Protein AF-A0A3B1DPZ6-F1 (afdb_monomer_lite)

Structure (mmCIF, N/CA/C/O backbone):
data_AF-A0A3B1DPZ6-F1
#
_entry.id   AF-A0A3B1DPZ6-F1
#
loop_
_atom_site.group_PDB
_atom_site.id
_atom_site.type_symbol
_atom_site.label_atom_id
_atom_site.label_alt_id
_atom_site.label_comp_id
_atom_site.label_asym_id
_atom_site.label_entity_id
_atom_site.label_seq_id
_atom_site.pdbx_PDB_ins_code
_atom_site.Cartn_x
_atom_site.Cartn_y
_atom_site.Cartn_z
_atom_site.occupancy
_atom_site.B_iso_or_equiv
_atom_site.auth_seq_id
_atom_site.auth_comp_id
_atom_site.auth_asym_id
_atom_site.auth_atom_id
_atom_site.pdbx_PDB_model_num
ATOM 1 N N . MET A 1 1 ? 23.181 15.556 -5.774 1.00 51.84 1 MET A N 1
ATOM 2 C CA . MET A 1 1 ? 23.515 14.392 -6.613 1.00 51.84 1 MET A CA 1
ATOM 3 C C . MET A 1 1 ? 23.144 14.793 -8.018 1.00 51.84 1 MET A C 1
ATOM 5 O O . MET A 1 1 ? 22.062 15.348 -8.175 1.00 51.84 1 MET A O 1
ATOM 9 N N . ASP A 1 2 ? 24.081 14.682 -8.954 1.00 63.97 2 ASP A N 1
ATOM 10 C CA . ASP A 1 2 ? 23.888 15.162 -10.323 1.00 63.97 2 ASP A CA 1
ATOM 11 C C . ASP A 1 2 ? 22.778 14.352 -11.017 1.00 63.97 2 ASP A C 1
ATOM 13 O O . ASP A 1 2 ? 22.626 13.159 -10.758 1.00 63.97 2 ASP A O 1
ATOM 17 N N . GLU A 1 3 ? 21.997 14.974 -11.903 1.00 63.56 3 GLU A N 1
ATOM 18 C CA . GLU A 1 3 ? 20.894 14.325 -12.647 1.00 63.56 3 GLU A CA 1
ATOM 19 C C . GLU A 1 3 ? 21.373 13.062 -13.389 1.00 63.56 3 GLU A C 1
ATOM 21 O O . GLU A 1 3 ? 20.697 12.029 -13.441 1.00 63.56 3 GLU A O 1
ATOM 26 N N . GLN A 1 4 ? 22.607 13.127 -13.889 1.00 68.31 4 GLN A N 1
ATOM 27 C CA . GLN A 1 4 ? 23.278 12.030 -14.571 1.00 68.31 4 GLN A CA 1
ATOM 28 C C . GLN A 1 4 ? 23.625 10.870 -13.623 1.00 68.31 4 GLN A C 1
ATOM 30 O O . GLN A 1 4 ? 23.587 9.708 -14.039 1.00 68.31 4 GLN A O 1
ATOM 35 N N . ASP A 1 5 ? 23.921 11.161 -12.355 1.00 82.19 5 ASP A N 1
ATOM 36 C CA . ASP A 1 5 ? 24.230 10.153 -11.338 1.00 82.19 5 ASP A CA 1
ATOM 37 C C . ASP A 1 5 ? 22.972 9.381 -10.934 1.00 82.19 5 ASP A C 1
ATOM 39 O O . ASP A 1 5 ? 23.012 8.152 -10.861 1.00 82.19 5 ASP A O 1
ATOM 43 N N . ASP A 1 6 ? 21.840 10.070 -10.762 1.00 83.62 6 ASP A N 1
ATOM 44 C CA . ASP A 1 6 ? 20.543 9.455 -10.445 1.00 83.62 6 ASP A CA 1
ATOM 45 C C . ASP A 1 6 ? 20.054 8.549 -11.581 1.00 83.62 6 ASP A C 1
ATOM 47 O O . ASP A 1 6 ? 19.584 7.429 -11.348 1.00 83.62 6 ASP A O 1
ATOM 51 N N . LEU A 1 7 ? 20.207 8.997 -12.831 1.00 84.25 7 LEU A N 1
ATOM 52 C CA . LEU A 1 7 ? 19.835 8.212 -14.005 1.00 84.25 7 LEU A CA 1
ATOM 53 C C . LEU A 1 7 ? 20.719 6.966 -14.156 1.00 84.25 7 LEU A C 1
ATOM 55 O O . LEU A 1 7 ? 20.223 5.868 -14.432 1.00 84.25 7 LEU A O 1
ATOM 59 N N . ASN A 1 8 ? 22.030 7.117 -13.960 1.00 85.94 8 ASN A N 1
ATOM 60 C CA . ASN A 1 8 ? 22.970 5.999 -13.991 1.00 85.94 8 ASN A CA 1
ATOM 61 C C . ASN A 1 8 ? 22.704 5.011 -12.850 1.00 85.94 8 ASN A C 1
ATOM 63 O O . ASN A 1 8 ? 22.762 3.795 -13.062 1.00 85.94 8 ASN A O 1
ATOM 67 N N . LEU A 1 9 ? 22.357 5.512 -11.664 1.00 87.44 9 LEU A N 1
ATOM 68 C CA . LEU A 1 9 ? 21.992 4.700 -10.511 1.00 87.44 9 LEU A CA 1
ATOM 69 C C . LEU A 1 9 ? 20.719 3.884 -10.781 1.00 87.44 9 LEU A C 1
ATOM 71 O O . LEU A 1 9 ? 20.720 2.669 -10.568 1.00 87.44 9 LEU A O 1
ATOM 75 N N . ALA A 1 10 ? 19.673 4.510 -11.328 1.00 86.56 10 ALA A N 1
ATOM 76 C CA . ALA A 1 10 ? 18.425 3.837 -11.689 1.00 86.56 10 ALA A CA 1
ATOM 77 C C . ALA A 1 10 ? 18.640 2.748 -12.755 1.00 86.56 10 ALA A C 1
ATOM 79 O O . ALA A 1 10 ? 18.151 1.625 -12.602 1.00 86.56 10 ALA A O 1
ATOM 80 N N . LYS A 1 11 ? 19.436 3.029 -13.798 1.00 87.38 11 LYS A N 1
ATOM 81 C CA . LYS A 1 11 ? 19.775 2.050 -14.848 1.00 87.38 11 LYS A CA 1
ATOM 82 C C . LYS A 1 11 ? 20.549 0.854 -14.296 1.00 87.38 11 LYS A C 1
ATOM 84 O O . LYS A 1 11 ? 20.202 -0.288 -14.602 1.00 87.38 11 LYS A O 1
ATOM 89 N N . ARG A 1 12 ? 21.563 1.092 -13.458 1.00 88.88 12 ARG A N 1
ATOM 90 C CA . ARG A 1 12 ? 22.348 0.024 -12.812 1.00 88.88 12 ARG A CA 1
ATOM 91 C C . ARG A 1 12 ? 21.486 -0.827 -11.883 1.00 88.88 12 ARG A C 1
ATOM 93 O O . ARG A 1 12 ? 21.555 -2.055 -11.939 1.00 88.88 12 ARG A O 1
ATOM 100 N N . ALA A 1 13 ? 20.628 -0.194 -11.087 1.00 88.31 13 ALA A N 1
ATOM 101 C CA . ALA A 1 13 ? 19.697 -0.895 -10.210 1.00 88.31 13 ALA A CA 1
ATOM 102 C C . ALA A 1 13 ? 18.696 -1.753 -11.010 1.00 88.31 13 ALA A C 1
ATOM 104 O O . ALA A 1 13 ? 18.485 -2.920 -10.676 1.00 88.31 13 ALA A O 1
ATOM 105 N N . ALA A 1 14 ? 18.162 -1.233 -12.122 1.00 86.94 14 ALA A N 1
ATOM 106 C CA . ALA A 1 14 ? 17.267 -1.969 -13.019 1.00 86.94 14 ALA A CA 1
ATOM 107 C C . ALA A 1 14 ? 17.946 -3.133 -13.764 1.00 86.94 14 ALA A C 1
ATOM 109 O O . ALA A 1 14 ? 17.278 -4.112 -14.111 1.00 86.94 14 ALA A O 1
ATOM 110 N N . ALA A 1 15 ? 19.255 -3.031 -14.018 1.00 86.88 15 ALA A N 1
ATOM 111 C CA . ALA A 1 15 ? 20.080 -4.093 -14.596 1.00 86.88 15 ALA A CA 1
ATOM 112 C C . ALA A 1 15 ? 20.459 -5.183 -13.576 1.00 86.88 15 ALA A C 1
ATOM 114 O O . ALA A 1 15 ? 20.991 -6.225 -13.951 1.00 86.88 15 ALA A O 1
ATOM 115 N N . GLY A 1 16 ? 20.160 -4.970 -12.293 1.00 84.31 16 GLY A N 1
ATOM 116 C CA . GLY A 1 16 ? 20.386 -5.951 -11.242 1.00 84.31 16 GLY A CA 1
ATOM 117 C C . GLY A 1 16 ? 21.689 -5.770 -10.461 1.00 84.31 16 GLY A C 1
ATOM 118 O O . GLY A 1 16 ? 22.045 -6.670 -9.699 1.00 84.31 16 GLY A O 1
ATOM 119 N N . ASP A 1 17 ? 22.370 -4.630 -10.562 1.00 90.31 17 ASP A N 1
ATOM 120 C CA . ASP A 1 17 ? 23.508 -4.317 -9.691 1.00 90.31 17 ASP A CA 1
ATOM 121 C C . ASP A 1 17 ? 23.045 -4.243 -8.222 1.00 90.31 17 ASP A C 1
ATOM 123 O O . ASP A 1 17 ? 22.092 -3.531 -7.893 1.00 90.31 17 ASP A O 1
ATOM 127 N N . LYS A 1 18 ? 23.681 -5.023 -7.337 1.00 88.44 18 LYS A N 1
ATOM 128 C CA . LYS A 1 18 ? 23.303 -5.116 -5.917 1.00 88.44 18 LYS A CA 1
ATOM 129 C C . LYS A 1 18 ? 23.552 -3.802 -5.180 1.00 88.44 18 LYS A C 1
ATOM 131 O O . LYS A 1 18 ? 22.668 -3.348 -4.463 1.00 88.44 18 LYS A O 1
ATOM 136 N N . VAL A 1 19 ? 24.697 -3.164 -5.423 1.00 90.19 19 VAL A N 1
ATOM 137 C CA . VAL A 1 19 ? 25.085 -1.921 -4.736 1.00 90.19 19 VAL A CA 1
ATOM 138 C C . VAL A 1 19 ? 24.151 -0.784 -5.144 1.00 90.19 19 VAL A C 1
ATOM 140 O O . VAL A 1 19 ? 23.678 -0.020 -4.305 1.00 90.19 19 VAL A O 1
ATOM 143 N N . ALA A 1 20 ? 23.816 -0.710 -6.435 1.00 87.75 20 ALA A N 1
ATOM 144 C CA . ALA A 1 20 ? 22.861 0.273 -6.931 1.00 87.75 20 ALA A CA 1
ATOM 145 C C . ALA A 1 20 ? 21.448 0.030 -6.375 1.00 87.75 20 ALA A C 1
ATOM 147 O O . ALA A 1 20 ? 20.775 0.979 -5.985 1.00 87.75 20 ALA A O 1
ATOM 148 N N . ARG A 1 21 ? 20.999 -1.231 -6.283 1.00 88.31 21 ARG A N 1
ATOM 149 C CA . ARG A 1 21 ? 19.695 -1.567 -5.687 1.00 88.31 21 ARG A CA 1
ATOM 150 C C . ARG A 1 21 ? 19.610 -1.192 -4.212 1.00 88.31 21 ARG A C 1
ATOM 152 O O . ARG A 1 21 ? 18.588 -0.656 -3.798 1.00 88.31 21 ARG A O 1
ATOM 159 N N . GLU A 1 22 ? 20.665 -1.434 -3.444 1.00 89.88 22 GLU A N 1
ATOM 160 C CA . GLU A 1 22 ? 20.739 -1.027 -2.037 1.00 89.88 22 GLU A CA 1
ATOM 161 C C . GLU A 1 22 ? 20.682 0.496 -1.893 1.00 89.88 22 GLU A C 1
ATOM 163 O O . GLU A 1 22 ? 19.880 1.005 -1.114 1.00 89.88 22 GLU A O 1
ATOM 168 N N . ALA A 1 23 ? 21.446 1.236 -2.700 1.00 88.94 23 ALA A N 1
ATOM 169 C CA . ALA A 1 23 ? 21.424 2.697 -2.684 1.00 88.94 23 ALA A CA 1
ATOM 170 C C . ALA A 1 23 ? 20.036 3.267 -3.031 1.00 88.94 23 ALA A C 1
ATOM 172 O O . ALA A 1 23 ? 19.533 4.147 -2.332 1.00 88.94 23 ALA A O 1
ATOM 173 N N . VAL A 1 24 ? 19.371 2.727 -4.057 1.00 90.56 24 VAL A N 1
ATOM 174 C CA . VAL A 1 24 ? 18.008 3.139 -4.429 1.00 90.56 24 VAL A CA 1
ATOM 175 C C . VAL A 1 24 ? 16.987 2.758 -3.352 1.00 90.56 24 VAL A C 1
ATOM 177 O O . VAL A 1 24 ? 16.103 3.554 -3.034 1.00 90.56 24 VAL A O 1
ATOM 180 N N . ALA A 1 25 ? 17.113 1.574 -2.748 1.00 89.31 25 ALA A N 1
ATOM 181 C CA . ALA A 1 25 ? 16.253 1.155 -1.645 1.00 89.31 25 ALA A CA 1
ATOM 182 C C . ALA A 1 25 ? 16.408 2.070 -0.422 1.00 89.31 25 ALA A C 1
ATOM 184 O O . ALA A 1 25 ? 15.404 2.430 0.189 1.00 89.31 25 ALA A O 1
ATOM 185 N N . CYS A 1 26 ? 17.630 2.506 -0.105 1.00 90.94 26 CYS A N 1
ATOM 186 C CA . CYS A 1 26 ? 17.890 3.486 0.951 1.00 90.94 26 CYS A CA 1
ATOM 187 C C . CYS A 1 26 ? 17.213 4.835 0.671 1.00 90.94 26 CYS A C 1
ATOM 189 O O . CYS A 1 26 ? 16.661 5.434 1.593 1.00 90.94 26 CYS A O 1
ATOM 191 N N . LEU A 1 27 ? 17.195 5.288 -0.588 1.00 89.12 27 LEU A N 1
ATOM 192 C CA . LEU A 1 27 ? 16.486 6.510 -0.986 1.00 89.12 27 LEU A CA 1
ATOM 193 C C . LEU A 1 27 ? 14.962 6.365 -0.846 1.00 89.12 27 LEU A C 1
ATOM 195 O O . LEU A 1 27 ? 14.297 7.275 -0.357 1.00 89.12 27 LEU A O 1
ATOM 199 N N . ALA A 1 28 ? 14.401 5.218 -1.235 1.00 88.88 28 ALA A N 1
ATOM 200 C CA . ALA A 1 28 ? 12.961 4.966 -1.163 1.00 88.88 28 ALA A CA 1
ATOM 201 C C . ALA A 1 28 ? 12.461 4.643 0.261 1.00 88.88 28 ALA A C 1
ATOM 203 O O . ALA A 1 28 ? 11.291 4.880 0.573 1.00 88.88 28 ALA A O 1
ATOM 204 N N . HIS A 1 29 ? 13.326 4.113 1.132 1.00 90.25 29 HIS A N 1
ATOM 205 C CA . HIS A 1 29 ? 12.989 3.651 2.482 1.00 90.25 29 HIS A CA 1
ATOM 206 C C . HIS A 1 29 ? 12.164 4.646 3.319 1.00 90.25 29 HIS A C 1
ATOM 208 O O . HIS A 1 29 ? 11.097 4.246 3.793 1.00 90.25 29 HIS A O 1
ATOM 214 N N . PRO A 1 30 ? 12.568 5.922 3.499 1.00 90.69 30 PRO A N 1
ATOM 215 C CA . PRO A 1 30 ? 11.806 6.861 4.324 1.00 90.69 30 PRO A CA 1
ATOM 216 C C . PRO A 1 30 ? 10.398 7.129 3.772 1.00 90.69 30 PRO A C 1
ATOM 218 O O . PRO A 1 30 ? 9.438 7.206 4.543 1.00 90.69 30 PRO A O 1
ATOM 221 N N . LEU A 1 31 ? 10.246 7.196 2.443 1.00 89.19 31 LEU A N 1
ATOM 222 C CA . LEU A 1 31 ? 8.946 7.378 1.788 1.00 89.19 31 LEU A CA 1
ATOM 223 C C . LEU A 1 31 ? 8.043 6.161 2.002 1.00 89.19 31 LEU A C 1
ATOM 225 O O . LEU A 1 31 ? 6.878 6.303 2.386 1.00 89.19 31 LEU A O 1
ATOM 229 N N . ILE A 1 32 ? 8.593 4.959 1.809 1.00 90.25 32 ILE A N 1
ATOM 230 C CA . ILE A 1 32 ? 7.882 3.699 2.042 1.00 90.25 32 ILE A CA 1
ATOM 231 C C . ILE A 1 32 ? 7.467 3.607 3.507 1.00 90.25 32 ILE A C 1
ATOM 233 O O . ILE A 1 32 ? 6.309 3.313 3.795 1.00 90.25 32 ILE A O 1
ATOM 237 N N . GLN A 1 33 ? 8.368 3.878 4.450 1.00 88.69 33 GLN A N 1
ATOM 238 C CA . GLN A 1 33 ? 8.073 3.784 5.877 1.00 88.69 33 GLN A CA 1
ATOM 239 C C . GLN A 1 33 ? 6.946 4.742 6.280 1.00 88.69 33 GLN A C 1
ATOM 241 O O . GLN A 1 33 ? 6.005 4.334 6.963 1.00 88.69 33 GLN A O 1
ATOM 246 N N . GLN A 1 34 ? 6.985 5.991 5.813 1.00 89.31 34 GLN A N 1
ATOM 247 C CA . GLN A 1 34 ? 5.931 6.968 6.080 1.00 89.31 34 GLN A CA 1
ATOM 248 C C . GLN A 1 34 ? 4.569 6.492 5.547 1.00 89.31 34 GLN A C 1
ATOM 250 O O . GLN A 1 34 ? 3.553 6.556 6.250 1.00 89.31 34 GLN A O 1
ATOM 255 N N . GLN A 1 35 ? 4.541 5.988 4.316 1.00 87.88 35 GLN A N 1
ATOM 256 C CA . GLN A 1 35 ? 3.299 5.698 3.599 1.00 87.88 35 GLN A CA 1
ATOM 257 C C . GLN A 1 35 ? 2.704 4.346 3.971 1.00 87.88 35 GLN A C 1
ATOM 259 O O . GLN A 1 35 ? 1.502 4.253 4.222 1.00 87.88 35 GLN A O 1
ATOM 264 N N . THR A 1 36 ? 3.533 3.319 4.150 1.00 88.19 36 THR A N 1
ATOM 265 C CA . THR A 1 36 ? 3.104 2.043 4.740 1.00 88.19 36 THR A CA 1
ATOM 266 C C . THR A 1 36 ? 2.518 2.247 6.129 1.00 88.19 36 THR A C 1
ATOM 268 O O . THR A 1 36 ? 1.467 1.683 6.423 1.00 88.19 36 THR A O 1
ATOM 271 N N . ASN A 1 37 ? 3.127 3.091 6.970 1.00 87.06 37 ASN A N 1
ATOM 272 C CA . ASN A 1 37 ? 2.606 3.387 8.301 1.00 87.06 37 ASN A CA 1
ATOM 273 C C . ASN A 1 37 ? 1.222 4.059 8.208 1.00 87.06 37 ASN A C 1
ATOM 275 O O . ASN A 1 37 ? 0.258 3.597 8.826 1.00 87.06 37 ASN A O 1
ATOM 279 N N . ARG A 1 38 ? 1.080 5.078 7.350 1.00 87.44 38 ARG A N 1
ATOM 280 C CA . ARG A 1 38 ? -0.200 5.760 7.093 1.00 87.44 38 ARG A CA 1
ATOM 281 C C . ARG A 1 38 ? -1.278 4.803 6.570 1.00 87.44 38 ARG A C 1
ATOM 283 O O . ARG A 1 38 ? -2.400 4.797 7.084 1.00 87.44 38 ARG A O 1
ATOM 290 N N . PHE A 1 39 ? -0.963 4.005 5.553 1.00 88.38 39 PHE A N 1
ATOM 291 C CA . PHE A 1 39 ? -1.921 3.114 4.901 1.00 88.38 39 PHE A CA 1
ATOM 292 C C . PHE A 1 39 ? -2.321 1.963 5.825 1.00 88.38 39 PHE A C 1
ATOM 294 O O . PHE A 1 39 ? -3.514 1.728 6.024 1.00 88.38 39 PHE A O 1
ATOM 301 N N . CYS A 1 40 ? -1.355 1.289 6.455 1.00 85.56 40 CYS A N 1
ATOM 302 C CA . CYS A 1 40 ? -1.619 0.172 7.359 1.00 85.56 40 CYS A CA 1
ATOM 303 C C . CYS A 1 40 ? -2.448 0.598 8.570 1.00 85.56 40 CYS A C 1
ATOM 305 O O . CYS A 1 40 ? -3.425 -0.082 8.888 1.00 85.56 40 CYS A O 1
ATOM 307 N N . LYS A 1 41 ? -2.120 1.724 9.224 1.00 84.69 41 LYS A N 1
ATOM 308 C CA . LYS A 1 41 ? -2.850 2.199 10.415 1.00 84.69 41 LYS A CA 1
ATOM 309 C C . LYS A 1 41 ? -4.336 2.408 10.145 1.00 84.69 41 LYS A C 1
ATOM 311 O O . LYS A 1 41 ? -5.158 1.993 10.961 1.00 84.69 41 LYS A O 1
ATOM 316 N N . ARG A 1 42 ? -4.697 2.932 8.967 1.00 82.25 42 ARG A N 1
ATOM 317 C CA . ARG A 1 42 ? -6.100 3.139 8.560 1.00 82.25 42 ARG A CA 1
ATOM 318 C C . ARG A 1 42 ? -6.933 1.850 8.586 1.00 82.25 42 ARG A C 1
ATOM 320 O O . ARG A 1 42 ? -8.138 1.910 8.821 1.00 82.25 42 ARG A O 1
ATOM 327 N N . PHE A 1 43 ? -6.305 0.691 8.386 1.00 81.00 43 PHE A N 1
ATOM 328 C CA . PHE A 1 43 ? -6.982 -0.605 8.295 1.00 81.00 43 PHE A CA 1
ATOM 329 C C . PHE A 1 43 ? -6.498 -1.639 9.326 1.00 81.00 43 PHE A C 1
ATOM 331 O O . PHE A 1 43 ? -6.845 -2.816 9.231 1.00 81.00 43 PHE A O 1
ATOM 338 N N . CYS A 1 44 ? -5.750 -1.219 10.350 1.00 77.19 44 CYS A N 1
ATOM 339 C CA . CYS A 1 44 ? -5.150 -2.092 11.370 1.00 77.19 44 CYS A CA 1
ATOM 340 C C . CYS A 1 44 ? -6.158 -2.605 12.428 1.00 77.19 44 CYS A C 1
ATOM 342 O O . CYS A 1 44 ? -5.778 -2.931 13.546 1.00 77.19 44 CYS A O 1
ATOM 344 N N . LEU A 1 45 ? -7.452 -2.680 12.087 1.00 69.12 45 LEU A N 1
ATOM 345 C CA . LEU A 1 45 ? -8.586 -2.875 13.006 1.00 69.12 45 LEU A CA 1
ATOM 346 C C . LEU A 1 45 ? -8.365 -3.962 14.063 1.00 69.12 45 LEU A C 1
ATOM 348 O O . LEU A 1 45 ? -8.380 -3.686 15.256 1.00 69.12 45 LEU A O 1
ATOM 352 N N . LYS A 1 46 ? -8.208 -5.210 13.613 1.00 68.38 46 LYS A N 1
ATOM 353 C CA . LYS A 1 46 ? -8.063 -6.371 14.498 1.00 68.38 46 LYS A CA 1
ATOM 354 C C . LYS A 1 46 ? -6.611 -6.538 14.942 1.00 68.38 46 LYS A C 1
ATOM 356 O O . LYS A 1 46 ? -6.355 -6.787 16.111 1.00 68.38 46 LYS A O 1
ATOM 361 N N . ASN A 1 47 ? -5.665 -6.342 14.027 1.00 74.25 47 ASN A N 1
ATOM 362 C CA . ASN A 1 47 ? -4.249 -6.617 14.280 1.00 74.25 47 ASN A CA 1
ATOM 363 C C . ASN A 1 47 ? -3.636 -5.687 15.326 1.00 74.25 47 ASN A C 1
ATOM 365 O O . ASN A 1 47 ? -2.720 -6.102 16.016 1.00 74.25 47 ASN A O 1
ATOM 369 N N . TYR A 1 48 ? -4.158 -4.469 15.494 1.00 78.38 48 TYR A N 1
ATOM 370 C CA . TYR A 1 48 ? -3.724 -3.578 16.569 1.00 78.38 48 TYR A CA 1
ATOM 371 C C . TYR A 1 48 ? -3.921 -4.196 17.965 1.00 78.38 48 TYR A C 1
ATOM 373 O O . TYR A 1 48 ? -3.144 -3.915 18.869 1.00 78.38 48 TYR A O 1
ATOM 381 N N . ILE A 1 49 ? -4.938 -5.046 18.140 1.00 76.56 49 ILE A N 1
ATOM 382 C CA . ILE A 1 49 ? -5.271 -5.661 19.433 1.00 76.56 49 ILE A CA 1
ATOM 383 C C . ILE A 1 49 ? -4.499 -6.969 19.644 1.00 76.56 49 ILE A C 1
ATOM 385 O O . ILE A 1 49 ? -4.158 -7.292 20.773 1.00 76.56 49 ILE A O 1
ATOM 389 N N . TYR A 1 50 ? -4.237 -7.724 18.574 1.00 76.12 50 TYR A N 1
ATOM 390 C CA . TYR A 1 50 ? -3.684 -9.083 18.663 1.00 76.12 50 TYR A CA 1
ATOM 391 C C . TYR A 1 50 ? -2.199 -9.189 18.318 1.00 76.12 50 TYR A C 1
ATOM 393 O O . TYR A 1 50 ? -1.603 -10.238 18.540 1.00 76.12 50 TYR A O 1
ATOM 401 N N . SER A 1 51 ? -1.609 -8.152 17.726 1.00 82.12 51 SER A N 1
ATOM 402 C CA . SER A 1 51 ? -0.271 -8.235 17.150 1.00 82.12 51 SER A CA 1
ATOM 403 C C . SER A 1 51 ? 0.553 -6.991 17.445 1.00 82.12 51 SER A C 1
ATOM 405 O O . SER A 1 51 ? 0.039 -5.869 17.520 1.00 82.12 51 SER A O 1
ATOM 407 N N . ARG A 1 52 ? 1.866 -7.193 17.531 1.00 86.50 52 ARG A N 1
ATOM 408 C CA . ARG A 1 52 ? 2.851 -6.120 17.597 1.00 86.50 52 ARG A CA 1
ATOM 409 C C . ARG A 1 52 ? 3.089 -5.564 16.200 1.00 86.50 52 ARG A C 1
ATOM 411 O O . ARG A 1 52 ? 3.362 -6.311 15.258 1.00 86.50 52 ARG A O 1
ATOM 418 N N . CYS A 1 53 ? 2.960 -4.253 16.024 1.00 86.00 53 CYS A N 1
ATOM 419 C CA . CYS A 1 53 ? 3.202 -3.646 14.720 1.00 86.00 53 CYS A CA 1
ATOM 420 C C . CYS A 1 53 ? 4.691 -3.735 14.359 1.00 86.00 53 CYS A C 1
ATOM 422 O O . CYS A 1 53 ? 5.554 -3.409 15.169 1.00 86.00 53 CYS A O 1
ATOM 424 N N . THR A 1 54 ? 4.989 -4.147 13.128 1.00 86.06 54 THR A N 1
ATOM 425 C CA . THR A 1 54 ? 6.365 -4.227 12.615 1.00 86.06 54 THR A CA 1
ATOM 426 C C . THR A 1 54 ? 6.861 -2.915 12.011 1.00 86.06 54 THR A C 1
ATOM 428 O O . THR A 1 54 ? 8.061 -2.717 11.879 1.00 86.06 54 THR A O 1
ATOM 431 N N . LEU A 1 55 ? 5.945 -2.006 11.657 1.00 85.06 55 LEU A N 1
ATOM 432 C CA . LEU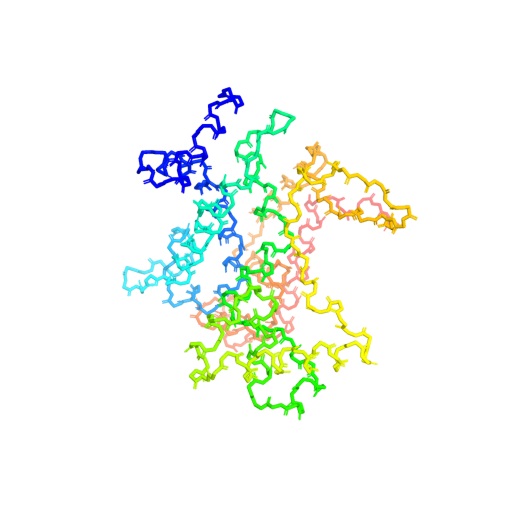 A 1 55 ? 6.264 -0.720 11.022 1.00 85.06 55 LEU A CA 1
ATOM 433 C C . LEU A 1 55 ? 6.475 0.412 12.031 1.00 85.06 55 LEU A C 1
ATOM 435 O O . LEU A 1 55 ? 7.177 1.380 11.750 1.00 85.06 55 LEU A O 1
ATOM 439 N N . ASP A 1 56 ? 5.822 0.314 13.186 1.00 85.25 56 ASP A N 1
ATOM 440 C CA . ASP A 1 56 ? 5.861 1.320 14.239 1.00 85.25 56 ASP A CA 1
ATOM 441 C C . ASP A 1 56 ? 5.819 0.612 15.586 1.00 85.25 56 ASP A C 1
ATOM 443 O O . ASP A 1 56 ? 4.778 0.091 15.988 1.00 85.25 56 ASP A O 1
ATOM 447 N N . SER A 1 57 ? 6.952 0.607 16.284 1.00 82.56 57 SER A N 1
ATOM 448 C CA . SER A 1 57 ? 7.091 -0.062 17.574 1.00 82.56 57 SER A CA 1
ATOM 449 C C . SER A 1 57 ? 6.171 0.509 18.647 1.00 82.56 57 SER A C 1
ATOM 451 O O . SER A 1 57 ? 5.912 -0.185 19.618 1.00 82.56 57 SER A O 1
ATOM 453 N N . LYS A 1 58 ? 5.637 1.726 18.484 1.00 84.00 58 LYS A N 1
ATOM 454 C CA . LYS A 1 58 ? 4.701 2.348 19.433 1.00 84.00 58 LYS A CA 1
ATOM 455 C C . LYS A 1 58 ? 3.237 2.014 19.133 1.00 84.00 58 LYS A C 1
ATOM 457 O O . LYS A 1 58 ? 2.352 2.434 19.874 1.00 84.00 58 LYS A O 1
ATOM 462 N N . TRP A 1 59 ? 2.963 1.296 18.043 1.00 80.94 59 TRP A N 1
ATOM 463 C CA . TRP A 1 59 ? 1.613 0.981 17.583 1.00 80.94 59 TRP A CA 1
ATOM 464 C C . TRP A 1 59 ? 1.295 -0.511 17.745 1.00 80.94 59 TRP A C 1
ATOM 466 O O . TRP A 1 59 ? 2.141 -1.370 17.516 1.00 80.94 59 TRP A O 1
ATOM 476 N N . GLY A 1 60 ? 0.050 -0.836 18.087 1.00 80.75 60 GLY A N 1
ATOM 477 C CA . GLY A 1 60 ? -0.382 -2.212 18.346 1.00 80.75 60 GLY A CA 1
ATOM 478 C C . GLY A 1 60 ? -0.084 -2.686 19.766 1.00 80.75 60 GLY A C 1
ATOM 479 O O . GLY A 1 60 ? 0.316 -1.900 20.630 1.00 80.75 60 GLY A O 1
ATOM 480 N N . LEU A 1 61 ? -0.287 -3.982 19.994 1.00 82.50 61 LEU A N 1
ATOM 481 C CA . LEU A 1 61 ? -0.071 -4.622 21.285 1.00 82.50 61 LEU A CA 1
ATOM 482 C C . LEU A 1 61 ? 1.432 -4.673 21.609 1.00 82.50 61 LEU A C 1
ATOM 484 O O . LEU A 1 61 ? 2.239 -5.077 20.774 1.00 82.50 61 LEU A O 1
ATOM 488 N N . GLN A 1 62 ? 1.801 -4.248 22.820 1.00 81.44 62 GLN A N 1
ATOM 489 C CA . GLN A 1 62 ? 3.200 -4.103 23.259 1.00 81.44 62 GLN A CA 1
ATOM 490 C C . GLN A 1 62 ? 3.681 -5.224 24.189 1.00 81.44 62 GLN A C 1
ATOM 492 O O . GLN A 1 62 ? 4.746 -5.110 24.788 1.00 81.44 62 GLN A O 1
ATOM 497 N N . THR A 1 63 ? 2.906 -6.294 24.346 1.00 81.44 63 THR A N 1
ATOM 498 C CA . THR A 1 63 ? 3.310 -7.447 25.158 1.00 81.44 63 THR A CA 1
ATOM 499 C C . THR A 1 63 ? 4.377 -8.259 24.429 1.00 81.44 63 THR A C 1
ATOM 501 O O . THR A 1 63 ? 4.267 -8.467 23.220 1.00 81.44 63 THR A O 1
ATOM 504 N N . GLU A 1 64 ? 5.387 -8.739 25.155 1.00 78.00 64 GLU A N 1
ATOM 505 C CA . GLU A 1 64 ? 6.508 -9.500 24.579 1.00 78.00 64 GLU A CA 1
ATOM 506 C C . GLU A 1 64 ? 6.058 -10.799 23.890 1.00 78.00 64 GLU A C 1
ATOM 508 O O . GLU A 1 64 ? 6.636 -11.175 22.875 1.00 78.00 64 GLU A O 1
ATOM 513 N N . ASP A 1 65 ? 4.959 -11.401 24.355 1.00 81.19 65 ASP A N 1
ATOM 514 C CA . ASP A 1 65 ? 4.391 -12.639 23.800 1.00 81.19 65 ASP A CA 1
ATOM 515 C C . ASP A 1 65 ? 3.500 -12.433 22.557 1.00 81.19 65 ASP A C 1
ATOM 517 O O . ASP A 1 65 ? 2.967 -13.394 21.999 1.00 81.19 65 ASP A O 1
ATOM 521 N N . ALA A 1 66 ? 3.275 -11.188 22.117 1.00 78.88 66 ALA A N 1
ATOM 522 C CA . ALA A 1 66 ? 2.400 -10.923 20.976 1.00 78.88 66 ALA A CA 1
ATOM 523 C C . ALA A 1 66 ? 3.102 -11.210 19.635 1.00 78.88 66 ALA A C 1
ATOM 525 O O . ALA A 1 66 ? 4.218 -10.733 19.413 1.00 78.88 66 ALA A O 1
ATOM 526 N N . PRO A 1 67 ? 2.437 -11.891 18.680 1.00 84.88 67 PRO A N 1
ATOM 527 C CA . PRO A 1 67 ? 3.004 -12.124 17.357 1.00 84.88 67 PRO A CA 1
ATOM 528 C C . PRO A 1 67 ? 3.181 -10.812 16.584 1.00 84.88 67 PRO A C 1
ATOM 530 O O . PRO A 1 67 ? 2.396 -9.868 16.723 1.00 84.88 67 PRO A O 1
ATOM 533 N N . PHE A 1 68 ? 4.192 -10.756 15.719 1.00 84.62 68 PHE A N 1
ATOM 534 C CA . PHE A 1 68 ? 4.407 -9.620 14.826 1.00 84.62 68 PHE A CA 1
ATOM 535 C C . PHE A 1 68 ? 3.331 -9.539 13.734 1.00 84.62 68 PHE A C 1
ATOM 537 O O . PHE A 1 68 ? 2.814 -10.540 13.248 1.00 84.62 68 PHE A O 1
ATOM 544 N N . C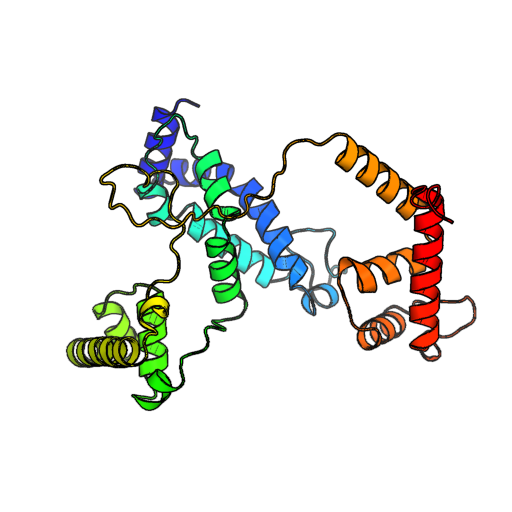YS A 1 69 ? 2.978 -8.319 13.333 1.00 84.75 69 CYS A N 1
ATOM 545 C CA . CYS A 1 69 ? 1.994 -8.079 12.286 1.00 84.75 69 CYS A CA 1
ATOM 546 C C . CYS A 1 69 ? 2.579 -8.366 10.894 1.00 84.75 69 CYS A C 1
ATOM 548 O O . CYS A 1 69 ? 3.229 -7.506 10.294 1.00 84.75 69 CYS A O 1
ATOM 550 N N . ASP A 1 70 ? 2.240 -9.524 10.329 1.00 82.69 70 ASP A N 1
ATOM 551 C CA . ASP A 1 70 ? 2.659 -9.923 8.976 1.00 82.69 70 ASP A CA 1
ATOM 552 C C . ASP A 1 70 ? 2.267 -8.903 7.908 1.00 82.69 70 ASP A C 1
ATOM 554 O O . ASP A 1 70 ? 2.977 -8.661 6.937 1.00 82.69 70 ASP A O 1
ATOM 558 N N . TRP A 1 71 ? 1.119 -8.257 8.081 1.00 84.88 71 TRP A N 1
ATOM 559 C CA . TRP A 1 71 ? 0.600 -7.309 7.104 1.00 84.88 71 TRP A CA 1
ATOM 560 C C . TRP A 1 71 ? 1.395 -6.013 7.003 1.00 84.88 71 TRP A C 1
ATOM 562 O O . TRP A 1 71 ? 1.372 -5.381 5.944 1.00 84.88 71 TRP A O 1
ATOM 572 N N . GLY A 1 72 ? 2.085 -5.622 8.077 1.00 86.06 72 GLY A N 1
ATOM 573 C CA . GLY A 1 72 ? 3.035 -4.516 8.026 1.00 86.06 72 GLY A CA 1
ATOM 574 C C . GLY A 1 72 ? 4.193 -4.862 7.095 1.00 86.06 72 GLY A C 1
ATOM 575 O O . GLY A 1 72 ? 4.459 -4.124 6.147 1.00 86.06 72 GLY A O 1
ATOM 576 N N . ASN A 1 73 ? 4.783 -6.044 7.293 1.00 86.69 73 ASN A N 1
ATOM 577 C CA . ASN A 1 73 ? 5.901 -6.544 6.490 1.00 86.69 73 ASN A CA 1
ATOM 578 C C . ASN A 1 73 ? 5.513 -6.734 5.022 1.00 86.69 73 ASN A C 1
ATOM 580 O O . ASN A 1 73 ? 6.209 -6.243 4.138 1.00 86.69 73 ASN A O 1
ATOM 584 N N . HIS A 1 74 ? 4.369 -7.367 4.757 1.00 85.56 74 HIS A N 1
ATOM 585 C CA . HIS A 1 74 ? 3.866 -7.552 3.396 1.00 85.56 74 HIS A CA 1
ATOM 586 C C . HIS A 1 74 ? 3.610 -6.220 2.683 1.00 85.56 74 HIS A C 1
ATOM 588 O O . HIS A 1 74 ? 3.948 -6.077 1.513 1.00 85.56 74 HIS A O 1
ATOM 594 N N . SER A 1 75 ? 3.044 -5.228 3.380 1.00 89.44 75 SER A N 1
ATOM 595 C CA . SER A 1 75 ? 2.798 -3.904 2.791 1.00 89.44 75 SER A CA 1
ATOM 596 C C . SER A 1 75 ? 4.097 -3.172 2.467 1.00 89.44 75 SER A C 1
ATOM 598 O O . SER A 1 75 ? 4.180 -2.511 1.437 1.00 89.44 75 SER A O 1
ATOM 600 N N . TYR A 1 76 ? 5.104 -3.301 3.332 1.00 91.56 76 TYR A N 1
ATOM 601 C CA . TYR A 1 76 ? 6.430 -2.743 3.099 1.00 91.56 76 TYR A CA 1
ATOM 602 C C . TYR A 1 76 ? 7.132 -3.403 1.915 1.00 91.56 76 TYR A C 1
ATOM 604 O O . TYR A 1 76 ? 7.589 -2.701 1.017 1.00 91.56 76 TYR A O 1
ATOM 612 N N . ALA A 1 77 ? 7.155 -4.736 1.875 1.00 88.31 77 ALA A N 1
ATOM 613 C CA . ALA A 1 77 ? 7.754 -5.488 0.778 1.00 88.31 77 ALA A CA 1
ATOM 614 C C . ALA A 1 77 ? 7.098 -5.145 -0.567 1.00 88.31 77 ALA A C 1
ATOM 616 O O . ALA A 1 77 ? 7.799 -4.875 -1.537 1.00 88.31 77 ALA A O 1
ATOM 617 N N . TRP A 1 78 ? 5.764 -5.062 -0.598 1.00 90.62 78 TRP A N 1
ATOM 618 C CA . TRP A 1 78 ? 5.021 -4.687 -1.800 1.00 90.62 78 TRP A CA 1
ATOM 619 C C . TRP A 1 78 ? 5.376 -3.278 -2.294 1.00 90.62 78 TRP A C 1
ATOM 621 O O . TRP A 1 78 ? 5.649 -3.092 -3.475 1.00 90.62 78 TRP A O 1
ATOM 631 N N . MET A 1 79 ? 5.426 -2.280 -1.403 1.00 91.25 79 MET A N 1
ATOM 632 C CA . MET A 1 79 ? 5.792 -0.914 -1.805 1.00 91.25 79 MET A CA 1
ATOM 633 C C . MET A 1 79 ? 7.249 -0.807 -2.257 1.00 91.25 79 MET A C 1
ATOM 635 O O . MET A 1 79 ? 7.549 -0.034 -3.165 1.00 91.25 79 MET A O 1
ATOM 639 N N . LEU A 1 80 ? 8.149 -1.575 -1.639 1.00 90.06 80 LEU A N 1
ATOM 640 C CA . LEU A 1 80 ? 9.546 -1.639 -2.051 1.00 90.06 80 LEU A CA 1
ATOM 641 C C . LEU A 1 80 ? 9.675 -2.194 -3.473 1.00 90.06 80 LEU A C 1
ATOM 643 O O . LEU A 1 80 ? 10.378 -1.606 -4.291 1.00 90.06 80 LEU A O 1
ATOM 647 N N . GLU A 1 81 ? 8.966 -3.278 -3.786 1.00 86.44 81 GLU A N 1
ATOM 648 C CA . GLU A 1 81 ? 8.948 -3.865 -5.128 1.00 86.44 81 GLU A CA 1
ATOM 649 C C . GLU A 1 81 ? 8.324 -2.918 -6.167 1.00 86.44 81 GLU A C 1
ATOM 651 O O . GLU A 1 81 ? 8.872 -2.745 -7.255 1.00 86.44 81 GLU A O 1
ATOM 656 N N . GLU A 1 82 ? 7.227 -2.241 -5.824 1.00 86.75 82 GLU A N 1
ATOM 657 C CA . GLU A 1 82 ? 6.535 -1.316 -6.731 1.00 86.75 82 GLU A CA 1
ATOM 658 C C . GLU A 1 82 ? 7.315 -0.029 -7.037 1.00 86.75 82 GLU A C 1
ATOM 660 O O . GLU A 1 82 ? 7.067 0.586 -8.073 1.00 86.75 82 GLU A O 1
ATOM 665 N N . LEU A 1 83 ? 8.236 0.397 -6.165 1.00 86.38 83 LEU A N 1
ATOM 666 C CA . LEU A 1 83 ? 9.043 1.611 -6.364 1.00 86.38 83 LEU A CA 1
ATOM 667 C C . LEU A 1 83 ? 10.443 1.318 -6.895 1.00 86.38 83 LEU A C 1
ATOM 669 O O . LEU A 1 83 ? 10.928 2.014 -7.784 1.00 86.38 83 LEU A O 1
ATOM 673 N N . VAL A 1 84 ? 11.091 0.291 -6.347 1.00 88.25 84 VAL A N 1
ATOM 674 C CA . VAL A 1 84 ? 12.497 -0.051 -6.624 1.00 88.25 84 VAL A CA 1
ATOM 675 C C . VAL A 1 84 ? 12.603 -1.220 -7.613 1.00 88.25 84 VAL A C 1
ATOM 677 O O . VAL A 1 84 ? 13.694 -1.655 -7.977 1.00 88.25 84 VAL A O 1
ATOM 680 N N . GLY A 1 85 ? 11.472 -1.741 -8.090 1.00 82.19 85 GLY A N 1
ATOM 681 C CA . GLY A 1 85 ? 11.437 -2.778 -9.109 1.00 82.19 85 GLY A CA 1
ATOM 682 C C . GLY A 1 85 ? 12.067 -2.339 -10.441 1.00 82.19 85 GLY A C 1
ATOM 683 O O . GLY A 1 85 ? 12.207 -1.153 -10.740 1.00 82.19 85 GLY A O 1
ATOM 684 N N . PRO A 1 86 ? 12.403 -3.290 -11.325 1.00 76.75 86 PRO A N 1
ATOM 685 C CA . PRO A 1 86 ? 13.043 -2.976 -12.601 1.00 76.75 86 PRO A CA 1
ATOM 686 C C . PRO A 1 86 ? 12.146 -2.145 -13.532 1.00 76.75 86 PRO A C 1
ATOM 688 O O . PRO A 1 86 ? 12.654 -1.361 -14.327 1.00 76.75 86 PRO A O 1
ATOM 691 N N . LYS A 1 87 ? 10.817 -2.295 -13.444 1.00 78.00 87 LYS A N 1
ATOM 692 C CA . LYS A 1 87 ? 9.849 -1.537 -14.255 1.00 78.00 87 LYS A CA 1
ATOM 693 C C . LYS A 1 87 ? 9.870 -0.025 -13.954 1.00 78.00 87 LYS A C 1
ATOM 695 O O . LYS A 1 87 ? 10.155 0.729 -14.882 1.00 78.00 87 LYS A O 1
ATOM 700 N N . PRO A 1 88 ? 9.618 0.441 -12.712 1.00 79.69 88 PRO A N 1
ATOM 701 C CA . PRO A 1 88 ? 9.624 1.872 -12.391 1.00 79.69 88 PRO A CA 1
ATOM 702 C C . PRO A 1 88 ? 10.996 2.522 -12.601 1.00 79.69 88 PRO A C 1
ATOM 704 O O . PRO A 1 88 ? 11.051 3.670 -13.036 1.00 79.69 88 PRO A O 1
ATOM 707 N N . LEU A 1 89 ? 12.092 1.793 -12.361 1.00 84.00 89 LEU A N 1
ATOM 708 C CA . LEU A 1 89 ? 13.450 2.306 -12.562 1.00 84.00 89 LEU A CA 1
ATOM 709 C C . LEU A 1 89 ? 13.820 2.485 -14.038 1.00 84.00 89 LEU A C 1
ATOM 711 O O . LEU A 1 89 ? 14.524 3.431 -14.371 1.00 84.00 89 LEU A O 1
ATOM 715 N N . ARG A 1 90 ? 13.331 1.619 -14.938 1.00 81.75 90 ARG A N 1
ATOM 716 C CA . ARG A 1 90 ? 13.504 1.810 -16.393 1.00 81.75 90 ARG A CA 1
ATOM 717 C C . ARG A 1 90 ? 12.698 2.987 -16.930 1.00 81.75 90 ARG A C 1
ATOM 719 O O . ARG A 1 90 ? 13.095 3.571 -17.930 1.00 81.75 90 ARG A O 1
ATOM 726 N N . ALA A 1 91 ? 11.577 3.304 -16.286 1.00 80.38 91 ALA A N 1
ATOM 727 C CA . ALA A 1 91 ? 10.735 4.437 -16.654 1.00 80.38 91 ALA A CA 1
ATOM 728 C C . ALA A 1 91 ? 11.305 5.788 -16.182 1.00 80.38 91 ALA A C 1
ATOM 730 O O . ALA A 1 91 ? 10.877 6.833 -16.666 1.00 80.38 91 ALA A O 1
ATOM 731 N N . PHE A 1 92 ? 12.279 5.790 -15.265 1.00 83.31 92 PHE A N 1
ATOM 732 C CA . PHE A 1 92 ? 12.926 7.015 -14.810 1.00 83.31 92 PHE A CA 1
ATOM 733 C C . PHE A 1 92 ? 13.895 7.557 -15.870 1.00 83.31 92 PHE A C 1
ATOM 735 O O . PHE A 1 92 ? 14.854 6.888 -16.256 1.00 83.31 92 PHE A O 1
ATOM 742 N N . LEU A 1 93 ? 13.647 8.790 -16.323 1.00 77.38 93 LEU A N 1
ATOM 743 C CA . LEU A 1 93 ? 14.438 9.462 -17.362 1.00 77.38 93 LEU A CA 1
ATOM 744 C C . LEU A 1 93 ? 15.207 10.697 -16.862 1.00 77.38 93 LEU A C 1
ATOM 746 O O . LEU A 1 93 ? 15.928 11.291 -17.654 1.00 77.38 93 LEU A O 1
ATOM 750 N N . GLY A 1 94 ? 15.048 11.105 -15.598 1.00 71.69 94 GLY A N 1
ATOM 751 C CA . GLY A 1 94 ? 15.740 12.267 -15.010 1.00 71.69 94 GLY A CA 1
ATOM 752 C C . GLY A 1 94 ? 15.313 13.651 -15.523 1.00 71.69 94 GLY A C 1
ATOM 753 O O . GLY A 1 94 ? 15.706 14.647 -14.934 1.00 71.69 94 GLY A O 1
ATOM 754 N N . ARG A 1 95 ? 14.464 13.724 -16.561 1.00 68.12 95 ARG A N 1
ATOM 755 C CA . ARG A 1 95 ? 14.099 14.963 -17.278 1.00 68.12 95 ARG A CA 1
ATOM 756 C C . ARG A 1 95 ? 13.672 16.113 -16.348 1.00 68.12 95 ARG A C 1
ATOM 758 O O . ARG A 1 95 ? 12.924 15.900 -15.394 1.00 68.12 95 ARG A O 1
ATOM 765 N N . ASN A 1 96 ? 14.072 17.338 -16.707 1.00 64.50 96 ASN A N 1
ATOM 766 C CA . ASN A 1 96 ? 13.813 18.597 -15.987 1.00 64.50 96 ASN A CA 1
ATOM 767 C C . ASN A 1 96 ? 14.484 18.696 -14.601 1.00 64.50 96 ASN A C 1
ATOM 769 O O . ASN A 1 96 ? 13.947 19.354 -13.709 1.00 64.50 96 ASN A O 1
ATOM 773 N N . GLY A 1 97 ? 15.632 18.041 -14.393 1.00 67.81 97 GLY A N 1
ATOM 774 C CA . GLY A 1 97 ? 16.324 18.059 -13.100 1.00 67.81 97 GLY A CA 1
ATOM 775 C C . GLY A 1 97 ? 15.574 17.307 -11.996 1.00 67.81 97 GLY A C 1
ATOM 776 O O . GLY A 1 97 ? 15.770 17.573 -10.807 1.00 67.81 97 GLY A O 1
ATOM 777 N N . ALA A 1 98 ? 14.674 16.390 -12.365 1.00 73.38 98 ALA A N 1
ATOM 778 C CA . ALA A 1 98 ? 13.892 15.624 -11.408 1.00 73.38 98 ALA A CA 1
ATOM 779 C C . ALA A 1 98 ? 14.761 14.538 -10.763 1.00 73.38 98 ALA A C 1
ATOM 781 O O . ALA A 1 98 ? 15.137 13.560 -11.407 1.00 73.38 98 ALA A O 1
ATOM 782 N N . SER A 1 99 ? 15.037 14.690 -9.466 1.00 84.06 99 SER A N 1
ATOM 783 C CA . SER A 1 99 ? 15.758 13.667 -8.704 1.00 84.06 99 SER A CA 1
ATOM 784 C C . SER A 1 99 ? 14.962 12.364 -8.605 1.00 84.06 99 SER A C 1
ATOM 786 O O . SER A 1 99 ? 13.722 12.359 -8.619 1.00 84.06 99 SER A O 1
ATOM 788 N N . LEU A 1 100 ? 15.669 11.254 -8.406 1.00 82.50 100 LEU A N 1
ATOM 789 C CA . LEU A 1 100 ? 15.049 9.944 -8.207 1.00 82.50 100 LEU A CA 1
ATOM 790 C C . LEU A 1 100 ? 14.105 9.937 -6.988 1.00 82.50 100 LEU A C 1
ATOM 792 O O . LEU A 1 100 ? 13.048 9.305 -7.004 1.00 82.50 100 LEU A O 1
ATOM 796 N N . ASN A 1 101 ? 14.442 10.704 -5.950 1.00 84.56 101 ASN A N 1
ATOM 797 C CA . ASN A 1 101 ? 13.605 10.865 -4.764 1.00 84.56 101 ASN A CA 1
ATOM 798 C C . ASN A 1 101 ? 12.288 11.599 -5.078 1.00 84.56 101 ASN A C 1
ATOM 800 O O . ASN A 1 101 ? 11.220 11.174 -4.642 1.00 84.56 101 ASN A O 1
ATOM 804 N N . THR A 1 102 ? 12.342 12.669 -5.879 1.00 82.69 102 THR A N 1
ATOM 805 C CA . THR A 1 102 ? 11.148 13.403 -6.336 1.00 82.69 102 THR A CA 1
ATOM 806 C C . THR A 1 102 ? 10.234 12.506 -7.172 1.00 82.69 102 THR A C 1
ATOM 808 O O . THR A 1 102 ? 9.010 12.549 -7.029 1.00 82.69 102 THR A O 1
ATOM 811 N N . TYR A 1 103 ? 10.824 11.647 -8.004 1.00 83.44 103 TYR A N 1
ATOM 812 C CA . TYR A 1 103 ? 10.089 10.656 -8.783 1.00 83.44 103 TYR A CA 1
ATOM 813 C C . TYR A 1 103 ? 9.380 9.621 -7.895 1.00 83.44 103 TYR A C 1
ATOM 815 O O . TYR A 1 103 ? 8.185 9.385 -8.058 1.00 83.44 103 TYR A O 1
ATOM 823 N N . PHE A 1 104 ? 10.056 9.053 -6.893 1.00 84.44 104 PHE A N 1
ATOM 824 C CA . PHE A 1 104 ? 9.391 8.151 -5.945 1.00 84.44 104 PHE A CA 1
ATOM 825 C C . PHE A 1 104 ? 8.303 8.857 -5.142 1.00 84.44 104 PHE A C 1
ATOM 827 O O . PHE A 1 104 ? 7.220 8.302 -4.952 1.00 84.44 104 PHE A O 1
ATOM 834 N N . TYR A 1 105 ? 8.559 10.088 -4.704 1.00 84.00 105 TYR A N 1
ATOM 835 C CA . TYR A 1 105 ? 7.592 10.874 -3.951 1.00 84.00 105 TYR A CA 1
ATOM 836 C C . TYR A 1 105 ? 6.277 11.038 -4.723 1.00 84.00 105 TYR A C 1
ATOM 838 O O . TYR A 1 105 ? 5.211 10.785 -4.153 1.00 84.00 105 TYR A O 1
ATOM 846 N N . SER A 1 106 ? 6.339 11.388 -6.013 1.00 81.06 106 SER A N 1
ATOM 847 C CA . SER A 1 106 ? 5.142 11.571 -6.843 1.00 81.06 106 SER A CA 1
ATOM 848 C C . SER A 1 106 ? 4.356 10.268 -7.027 1.00 81.06 106 SER A C 1
ATOM 850 O O . SER A 1 106 ? 3.128 10.276 -6.928 1.00 81.06 106 SER A O 1
ATOM 852 N N . ILE A 1 107 ? 5.043 9.132 -7.193 1.00 81.06 107 ILE A N 1
ATOM 853 C CA . ILE A 1 107 ? 4.397 7.820 -7.319 1.00 81.06 107 ILE A CA 1
ATOM 854 C C . ILE A 1 107 ? 3.647 7.465 -6.036 1.00 81.06 107 ILE A C 1
ATOM 856 O O . ILE A 1 107 ? 2.453 7.167 -6.093 1.00 81.06 107 ILE A O 1
ATOM 860 N N . VAL A 1 108 ? 4.311 7.502 -4.877 1.00 84.25 108 VAL A N 1
ATOM 861 C CA . VAL A 1 108 ? 3.717 7.001 -3.625 1.00 84.25 108 VAL A CA 1
ATOM 862 C C . VAL A 1 108 ? 2.536 7.855 -3.161 1.00 84.25 108 VAL A C 1
ATOM 864 O O . VAL A 1 108 ? 1.594 7.336 -2.560 1.00 84.25 108 VAL A O 1
ATOM 867 N N . HIS A 1 109 ? 2.557 9.156 -3.454 1.00 80.69 109 HIS A N 1
ATOM 868 C CA . HIS A 1 109 ? 1.473 10.075 -3.097 1.00 80.69 109 HIS A CA 1
ATOM 869 C C . HIS A 1 109 ? 0.326 10.093 -4.116 1.00 80.69 109 HIS A C 1
ATOM 871 O O . HIS A 1 109 ? -0.697 10.731 -3.869 1.00 80.69 109 HIS A O 1
ATOM 877 N N . SER A 1 110 ? 0.454 9.375 -5.232 1.00 76.38 110 SER A N 1
ATOM 878 C CA . SER A 1 110 ? -0.591 9.303 -6.247 1.00 76.38 110 SER A CA 1
ATOM 879 C C . SER A 1 110 ? -1.773 8.424 -5.807 1.00 76.38 110 SER A C 1
ATOM 881 O O . SER A 1 110 ? -1.617 7.374 -5.171 1.00 76.38 110 SER A O 1
ATOM 883 N N . LEU A 1 111 ? -2.989 8.822 -6.198 1.00 71.94 111 LEU A N 1
ATOM 884 C CA . LEU A 1 111 ? -4.200 8.031 -5.957 1.00 71.94 111 LEU A CA 1
ATOM 885 C C . LEU A 1 111 ? -4.127 6.610 -6.560 1.00 71.94 111 LEU A C 1
ATOM 887 O O . LEU A 1 111 ? -4.516 5.664 -5.867 1.00 71.94 111 LEU A O 1
ATOM 891 N N . PRO A 1 112 ? -3.605 6.398 -7.788 1.00 74.44 112 PRO A N 1
ATOM 892 C CA . PRO A 1 112 ? -3.515 5.055 -8.351 1.00 74.44 112 PRO A CA 1
ATOM 893 C C . PRO A 1 112 ? -2.615 4.123 -7.533 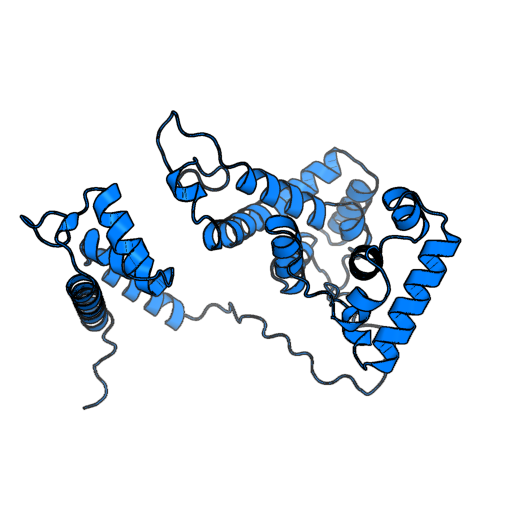1.00 74.44 112 PRO A C 1
ATOM 895 O O . PRO A 1 112 ? -2.955 2.954 -7.358 1.00 74.44 112 PRO A O 1
ATOM 898 N N . PHE A 1 113 ? -1.509 4.624 -6.972 1.00 82.00 113 PHE A N 1
ATOM 899 C CA . PHE A 1 113 ? -0.637 3.823 -6.109 1.00 82.00 113 PHE A CA 1
ATOM 900 C C . PHE A 1 113 ? -1.369 3.349 -4.846 1.00 82.00 113 PHE A C 1
ATOM 902 O O . PHE A 1 113 ? -1.290 2.176 -4.474 1.00 82.00 113 PHE A O 1
ATOM 909 N N . TYR A 1 114 ? -2.160 4.231 -4.229 1.00 81.31 114 TYR A N 1
ATOM 910 C CA . TYR A 1 114 ? -2.990 3.880 -3.076 1.00 81.31 114 TYR A CA 1
ATOM 911 C C . TYR A 1 114 ? -4.048 2.811 -3.403 1.00 81.31 114 TYR A C 1
ATOM 913 O O . TYR A 1 114 ? -4.250 1.878 -2.619 1.00 81.31 114 TYR A O 1
ATOM 921 N N . GLU A 1 115 ? -4.708 2.902 -4.560 1.00 75.38 115 GLU A N 1
ATOM 922 C CA . GLU A 1 115 ? -5.691 1.898 -4.986 1.00 75.38 115 GLU A CA 1
ATOM 923 C C . GLU A 1 115 ? -5.041 0.545 -5.315 1.00 75.38 115 GLU A C 1
ATOM 925 O O . GLU A 1 115 ? -5.569 -0.496 -4.910 1.00 75.38 115 GLU A O 1
ATOM 930 N N . ARG A 1 116 ? -3.857 0.528 -5.946 1.00 81.06 116 ARG A N 1
ATOM 931 C CA . ARG A 1 116 ? -3.087 -0.716 -6.143 1.00 81.06 116 ARG A CA 1
ATOM 932 C C . ARG A 1 116 ? -2.704 -1.356 -4.808 1.00 81.06 116 ARG A C 1
ATOM 934 O O . ARG A 1 116 ? -2.924 -2.556 -4.633 1.00 81.06 116 ARG A O 1
ATOM 941 N N . TRP A 1 117 ? -2.242 -0.564 -3.837 1.00 86.88 117 TRP A N 1
ATOM 942 C CA . TRP A 1 117 ? -1.936 -1.064 -2.493 1.00 86.88 117 TRP A CA 1
ATOM 943 C C . TRP A 1 117 ? -3.175 -1.664 -1.812 1.00 86.88 117 TRP A C 1
ATOM 945 O O . TRP A 1 117 ? -3.103 -2.747 -1.229 1.00 86.88 117 TRP A O 1
ATOM 955 N N . LYS A 1 118 ? -4.340 -1.008 -1.909 1.00 82.25 118 LYS A N 1
ATOM 956 C CA . LYS A 1 118 ? -5.605 -1.541 -1.370 1.00 82.25 118 LYS A CA 1
ATOM 957 C C . LYS A 1 118 ? -5.994 -2.863 -2.029 1.00 82.25 118 LYS A C 1
ATOM 959 O O . LYS A 1 118 ? -6.409 -3.782 -1.321 1.00 82.25 118 LYS A O 1
ATOM 964 N N . ASN A 1 119 ? -5.854 -2.958 -3.350 1.00 79.75 119 ASN A N 1
ATOM 965 C CA . ASN A 1 119 ? -6.145 -4.176 -4.106 1.00 79.75 119 ASN A CA 1
ATOM 966 C C . ASN A 1 119 ? -5.232 -5.330 -3.689 1.00 79.75 119 ASN A C 1
ATOM 968 O O . ASN A 1 119 ? -5.720 -6.439 -3.477 1.00 79.75 119 ASN A O 1
ATOM 972 N N . PHE A 1 120 ? -3.938 -5.063 -3.503 1.00 83.50 120 PHE A N 1
ATOM 973 C CA . PHE A 1 120 ? -2.994 -6.025 -2.938 1.00 83.50 120 PHE A CA 1
ATOM 974 C C . PHE A 1 120 ? -3.408 -6.451 -1.520 1.00 83.50 120 PHE A C 1
ATOM 976 O O . PHE A 1 120 ? -3.507 -7.638 -1.215 1.00 83.50 120 PHE A O 1
ATOM 983 N N . ARG A 1 121 ? -3.700 -5.480 -0.647 1.00 78.69 121 ARG A N 1
ATOM 984 C CA . ARG A 1 121 ? -3.886 -5.702 0.791 1.00 78.69 121 ARG A CA 1
ATOM 985 C C . ARG A 1 121 ? -5.181 -6.426 1.156 1.00 78.69 121 ARG A C 1
ATOM 987 O O . ARG A 1 121 ? -5.186 -7.186 2.129 1.00 78.69 121 ARG A O 1
ATOM 994 N N . PHE A 1 122 ? -6.276 -6.136 0.459 1.00 76.75 122 PHE A N 1
ATOM 995 C CA . PHE A 1 122 ? -7.616 -6.647 0.785 1.00 76.75 122 PHE A CA 1
ATOM 996 C C . PHE A 1 122 ? -8.171 -7.604 -0.267 1.00 76.75 122 PHE A C 1
ATOM 998 O O . PHE A 1 122 ? -9.310 -8.055 -0.131 1.00 76.75 122 PHE A O 1
ATOM 1005 N N . GLY A 1 123 ? -7.389 -7.893 -1.307 1.00 61.56 123 GLY A N 1
ATOM 1006 C CA . GLY A 1 123 ? -7.908 -8.485 -2.527 1.00 61.56 123 GLY A CA 1
ATOM 1007 C C . GLY A 1 123 ? -8.739 -7.476 -3.321 1.00 61.56 123 GLY A C 1
ATOM 1008 O O . GLY A 1 123 ? -9.212 -6.452 -2.814 1.00 61.56 123 GLY A O 1
ATOM 1009 N N . ARG A 1 124 ? -8.916 -7.759 -4.610 1.00 58.41 124 ARG A N 1
ATOM 1010 C CA . ARG A 1 124 ? -9.644 -6.882 -5.528 1.00 58.41 124 ARG A CA 1
ATOM 1011 C C . ARG A 1 124 ? -11.104 -6.763 -5.092 1.00 58.41 124 ARG A C 1
ATOM 1013 O O . ARG A 1 124 ? -11.882 -7.698 -5.238 1.00 58.41 124 ARG A O 1
ATOM 1020 N N . ARG A 1 125 ? -11.499 -5.573 -4.640 1.00 50.75 125 ARG A N 1
ATOM 1021 C CA . ARG A 1 125 ? -12.909 -5.141 -4.606 1.00 50.75 125 ARG A CA 1
ATOM 1022 C C . ARG A 1 125 ? -13.296 -4.450 -5.915 1.00 50.75 125 ARG A C 1
ATOM 1024 O O . ARG A 1 125 ? -14.106 -3.530 -5.917 1.00 50.75 125 ARG A O 1
ATOM 1031 N N . LEU A 1 126 ? -12.681 -4.852 -7.026 1.00 57.28 126 LEU A N 1
ATOM 1032 C CA . LEU A 1 126 ? -13.130 -4.434 -8.344 1.00 57.28 126 LEU A CA 1
ATOM 1033 C C . LEU A 1 126 ? -14.425 -5.187 -8.610 1.00 57.28 126 LEU A C 1
ATOM 1035 O O . LEU A 1 126 ? -14.422 -6.407 -8.771 1.00 57.28 126 LEU A O 1
ATOM 1039 N N . HIS A 1 127 ? -15.537 -4.457 -8.578 1.00 58.84 127 HIS A N 1
ATOM 1040 C CA . HIS A 1 127 ? -16.821 -4.988 -8.999 1.00 58.84 127 HIS A CA 1
ATOM 1041 C C . HIS A 1 127 ? -16.652 -5.518 -10.425 1.00 58.84 127 HIS A C 1
ATOM 1043 O O . HIS A 1 127 ? -16.522 -4.736 -11.361 1.00 58.84 127 HIS A O 1
ATOM 1049 N N . ILE A 1 128 ? -16.703 -6.838 -10.605 1.00 68.38 128 ILE A N 1
ATOM 1050 C CA . ILE A 1 128 ? -16.768 -7.451 -11.934 1.00 68.38 128 ILE A CA 1
ATOM 1051 C C . ILE A 1 128 ? -18.171 -7.158 -12.470 1.00 68.38 128 ILE A C 1
ATOM 1053 O O . ILE A 1 128 ? -19.135 -7.611 -11.847 1.00 68.38 128 ILE A O 1
ATOM 1057 N N . PRO A 1 129 ? -18.336 -6.358 -13.538 1.00 74.94 129 PRO A N 1
ATOM 1058 C CA . PRO A 1 129 ? -19.651 -6.032 -14.076 1.00 74.94 129 PRO A CA 1
ATOM 1059 C C . PRO A 1 129 ? -20.489 -7.290 -14.322 1.00 74.94 129 PRO A C 1
ATOM 1061 O O . PRO A 1 129 ? -19.971 -8.302 -14.789 1.00 74.94 129 PRO A O 1
ATOM 1064 N N . ALA A 1 130 ? -21.794 -7.227 -14.040 1.00 77.38 130 ALA A N 1
ATOM 1065 C CA . ALA A 1 130 ? -22.685 -8.374 -14.226 1.00 77.38 130 ALA A CA 1
ATOM 1066 C C . ALA A 1 130 ? -22.696 -8.884 -15.680 1.00 77.38 130 ALA A C 1
ATOM 1068 O O . ALA A 1 130 ? -22.900 -10.071 -15.900 1.00 77.38 130 ALA A O 1
ATOM 1069 N N . CYS A 1 131 ? -22.433 -8.013 -16.664 1.00 79.50 131 CYS A N 1
ATOM 1070 C CA . CYS A 1 131 ? -22.278 -8.405 -18.066 1.00 79.50 131 CYS A CA 1
ATOM 1071 C C . CYS A 1 131 ? -21.091 -9.356 -18.291 1.00 79.50 131 CYS A C 1
ATOM 1073 O O . CYS A 1 131 ? -21.239 -10.311 -19.036 1.00 79.50 131 CYS A O 1
ATOM 1075 N N . ILE A 1 132 ? -19.974 -9.186 -17.576 1.00 80.50 132 ILE A N 1
ATOM 1076 C CA . ILE A 1 132 ? -18.809 -10.084 -17.665 1.00 80.50 132 ILE A CA 1
ATOM 1077 C C . ILE A 1 132 ? -19.062 -11.397 -16.921 1.00 80.50 132 ILE A C 1
ATOM 1079 O O . ILE A 1 132 ? -18.671 -12.464 -17.384 1.00 80.50 132 ILE A O 1
ATOM 1083 N N . GLN A 1 133 ? -19.748 -11.342 -15.775 1.00 78.94 133 GLN A N 1
ATOM 1084 C CA . GLN A 1 133 ? -20.070 -12.547 -14.998 1.00 78.94 133 GLN A CA 1
ATOM 1085 C C . GLN A 1 133 ? -20.990 -13.516 -15.759 1.00 78.94 133 GLN A C 1
ATOM 1087 O O . GLN A 1 133 ? -20.969 -14.711 -15.482 1.00 78.94 133 GLN A O 1
ATOM 1092 N N . LYS A 1 134 ? -21.782 -13.005 -16.711 1.00 83.12 134 LYS A N 1
ATOM 1093 C CA . LYS A 1 134 ? -22.674 -13.801 -17.565 1.00 83.12 134 LYS A CA 1
ATOM 1094 C C . LYS A 1 134 ? -21.952 -14.556 -18.687 1.00 83.12 134 LYS A C 1
ATOM 1096 O O . LYS A 1 134 ? -22.519 -15.527 -19.167 1.00 83.12 134 LYS A O 1
ATOM 1101 N N . ILE A 1 135 ? -20.746 -14.131 -19.081 1.00 82.50 135 ILE A N 1
ATOM 1102 C CA . ILE A 1 135 ? -19.980 -14.747 -20.179 1.00 82.50 135 ILE A CA 1
ATOM 1103 C C . ILE A 1 135 ? -19.474 -16.128 -19.748 1.00 82.50 135 ILE A C 1
ATOM 1105 O O . ILE A 1 135 ? -19.775 -17.148 -20.356 1.00 82.50 135 ILE A O 1
ATOM 1109 N N . SER A 1 136 ? -18.698 -16.173 -18.662 1.00 82.94 136 SER A N 1
ATOM 1110 C CA . SER A 1 136 ? -18.075 -17.408 -18.183 1.00 82.94 136 SER A CA 1
ATOM 1111 C C . SER A 1 136 ? -17.611 -17.269 -16.729 1.00 82.94 136 SER A C 1
ATOM 1113 O O . SER A 1 136 ? -17.180 -16.182 -16.329 1.00 82.94 136 SER A O 1
ATOM 1115 N N . PRO A 1 137 ? -17.572 -18.364 -15.939 1.00 78.44 137 PRO A N 1
ATOM 1116 C CA . PRO A 1 137 ? -16.944 -18.367 -14.613 1.00 78.44 137 PRO A CA 1
ATOM 1117 C C . PRO A 1 137 ? -15.478 -17.897 -14.635 1.00 78.44 137 PRO A C 1
ATOM 1119 O O . PRO A 1 137 ? -14.966 -17.389 -13.635 1.00 78.44 137 PRO A O 1
ATOM 1122 N N . LEU A 1 138 ? -14.794 -18.055 -15.777 1.00 83.62 138 LEU A N 1
ATOM 1123 C CA . LEU A 1 138 ? -13.409 -17.623 -15.987 1.00 83.62 138 LEU A CA 1
ATOM 1124 C C . LEU A 1 138 ? -13.288 -16.178 -16.488 1.00 83.62 138 LEU A C 1
ATOM 1126 O O . LEU A 1 138 ? -12.251 -15.557 -16.257 1.00 83.62 138 LEU A O 1
ATOM 1130 N N . ALA A 1 139 ? -14.338 -15.613 -17.093 1.00 82.31 139 ALA A N 1
ATOM 1131 C CA . ALA A 1 139 ? -14.320 -14.259 -17.652 1.00 82.31 139 ALA A CA 1
ATOM 1132 C C . ALA A 1 139 ? -14.024 -13.203 -16.581 1.00 82.31 139 ALA A C 1
ATOM 1134 O O . ALA A 1 139 ? -13.289 -12.252 -16.821 1.00 82.31 139 ALA A O 1
ATOM 1135 N N . GLY A 1 140 ? -14.511 -13.418 -15.355 1.00 79.50 140 GLY A N 1
ATOM 1136 C CA . GLY A 1 140 ? -14.179 -12.563 -14.220 1.00 79.50 140 GLY A CA 1
ATOM 1137 C C . GLY A 1 140 ? -12.680 -12.530 -13.909 1.00 79.50 140 GLY A C 1
ATOM 1138 O O . GLY A 1 140 ? -12.136 -11.463 -13.650 1.00 79.50 140 GLY A O 1
ATOM 1139 N N . LYS A 1 141 ? -11.985 -13.673 -13.971 1.00 80.69 141 LYS A N 1
ATOM 1140 C CA . LYS A 1 141 ? -10.532 -13.740 -13.736 1.00 80.69 141 LYS A CA 1
ATOM 1141 C C . LYS A 1 141 ? -9.749 -13.120 -14.893 1.00 80.69 141 LYS A C 1
ATOM 1143 O O . LYS A 1 141 ? -8.823 -12.356 -14.639 1.00 80.69 141 LYS A O 1
ATOM 1148 N N . VAL A 1 142 ? -10.153 -13.397 -16.133 1.00 83.25 142 VAL A N 1
ATOM 1149 C CA . VAL A 1 142 ? -9.510 -12.846 -17.337 1.00 83.25 142 VAL A CA 1
ATOM 1150 C C . VAL A 1 142 ? -9.676 -11.332 -17.408 1.00 83.25 142 VAL A C 1
ATOM 1152 O O . VAL A 1 142 ? -8.679 -10.635 -17.544 1.00 83.25 142 VAL A O 1
ATOM 1155 N N . PHE A 1 143 ? -10.874 -10.798 -17.159 1.00 82.56 143 PHE A N 1
ATOM 1156 C CA . PHE A 1 143 ? -11.109 -9.354 -17.050 1.00 82.56 143 PHE A CA 1
ATOM 1157 C C . PHE A 1 143 ? -10.179 -8.691 -16.029 1.00 82.56 143 PHE A C 1
ATOM 1159 O O . PHE A 1 143 ? -9.564 -7.659 -16.290 1.00 82.56 143 PHE A O 1
ATOM 1166 N N . LEU A 1 144 ? -10.025 -9.314 -14.862 1.00 75.12 144 LEU A N 1
ATOM 1167 C CA . LEU A 1 144 ? -9.110 -8.833 -13.839 1.00 75.12 144 LEU A CA 1
ATOM 1168 C C . LEU A 1 144 ? -7.643 -8.888 -14.317 1.00 75.12 144 LEU A C 1
ATOM 1170 O O . LEU A 1 144 ? -6.877 -7.958 -14.058 1.00 75.12 144 LEU A O 1
ATOM 1174 N N . TRP A 1 145 ? -7.215 -9.924 -15.031 1.00 78.19 145 TRP A N 1
ATOM 1175 C CA . TRP A 1 145 ? -5.863 -9.974 -15.599 1.00 78.19 145 TRP A CA 1
ATOM 1176 C C . TRP A 1 145 ? -5.634 -8.970 -16.733 1.00 78.19 145 TRP A C 1
ATOM 1178 O O . TRP A 1 145 ? -4.517 -8.469 -16.861 1.00 78.19 145 TRP A O 1
ATOM 1188 N N . MET A 1 146 ? -6.675 -8.632 -17.497 1.00 77.69 146 MET A N 1
ATOM 1189 C CA . MET A 1 146 ? -6.635 -7.590 -18.527 1.00 77.69 146 MET A CA 1
ATOM 1190 C C . MET A 1 146 ? -6.438 -6.201 -17.914 1.00 77.69 146 MET A C 1
ATOM 1192 O O . MET A 1 146 ? -5.586 -5.453 -18.383 1.00 77.69 146 MET A O 1
ATOM 1196 N N . ILE A 1 147 ? -7.135 -5.890 -16.813 1.00 72.81 147 ILE A N 1
ATOM 1197 C CA . ILE A 1 147 ? -6.903 -4.660 -16.029 1.00 72.81 147 ILE A CA 1
ATOM 1198 C C . ILE A 1 147 ? -5.438 -4.573 -15.563 1.00 72.81 147 ILE A C 1
ATOM 1200 O O . ILE A 1 147 ? -4.836 -3.503 -15.598 1.00 72.81 147 ILE A O 1
ATOM 1204 N N . ASP A 1 148 ? -4.852 -5.702 -15.155 1.00 65.25 148 ASP A N 1
ATOM 1205 C CA . ASP A 1 148 ? -3.462 -5.786 -14.682 1.00 65.25 148 ASP A CA 1
ATOM 1206 C C . ASP A 1 148 ? -2.425 -5.850 -15.822 1.00 65.25 148 ASP A C 1
ATOM 1208 O O . ASP A 1 148 ? -1.224 -5.929 -15.556 1.00 65.25 148 ASP A O 1
ATOM 1212 N N . GLN A 1 149 ? -2.863 -5.822 -17.086 1.00 71.94 149 GLN A N 1
ATOM 1213 C CA . GLN A 1 149 ? -2.007 -5.900 -18.276 1.00 71.94 149 GLN A CA 1
ATOM 1214 C C . GLN A 1 149 ? -1.098 -7.141 -18.301 1.00 71.94 149 GLN A C 1
ATOM 1216 O O . GLN A 1 149 ? 0.048 -7.087 -18.756 1.00 71.94 149 GLN A O 1
ATOM 1221 N N . HIS A 1 150 ? -1.586 -8.281 -17.802 1.00 74.88 150 HIS A N 1
ATOM 1222 C CA . HIS A 1 150 ? -0.873 -9.543 -17.993 1.00 74.88 150 HIS A CA 1
ATOM 1223 C C . HIS A 1 150 ? -0.834 -9.908 -19.490 1.00 74.88 150 HIS A C 1
ATOM 1225 O O . HIS A 1 150 ? -1.816 -9.691 -20.193 1.00 74.88 150 HIS A O 1
ATOM 1231 N N . PRO A 1 151 ? 0.266 -10.485 -20.004 1.00 81.44 151 PRO A N 1
ATOM 1232 C CA . PRO A 1 151 ? 0.280 -11.022 -21.360 1.00 81.44 151 PRO A CA 1
ATOM 1233 C C . PRO A 1 151 ? -0.609 -12.270 -21.445 1.00 81.44 151 PRO A C 1
ATOM 1235 O O . PRO A 1 151 ? -0.681 -13.044 -20.486 1.00 81.44 151 PRO A O 1
ATOM 1238 N N . ILE A 1 152 ? -1.242 -12.489 -22.601 1.00 84.62 152 ILE A N 1
ATOM 1239 C CA . ILE A 1 152 ? -2.196 -13.591 -22.838 1.00 84.62 152 ILE A CA 1
ATOM 1240 C C . ILE A 1 152 ? -1.571 -14.955 -22.522 1.00 84.62 152 ILE A C 1
ATOM 1242 O O . ILE A 1 152 ? -2.184 -15.750 -21.815 1.00 84.62 152 ILE A O 1
ATOM 1246 N N . ALA A 1 153 ? -0.307 -15.169 -22.896 1.00 79.12 153 ALA A N 1
ATOM 1247 C CA . ALA A 1 153 ? 0.452 -16.373 -22.547 1.00 79.12 153 ALA A CA 1
ATOM 1248 C C . ALA A 1 153 ? 0.499 -16.647 -21.026 1.00 79.12 153 ALA A C 1
ATOM 1250 O O . ALA A 1 153 ? 0.308 -17.773 -20.568 1.00 79.12 153 ALA A O 1
ATOM 1251 N N . SER A 1 154 ? 0.677 -15.604 -20.203 1.00 77.62 154 SER A N 1
ATOM 1252 C CA . SER A 1 154 ? 0.682 -15.743 -18.738 1.00 77.62 154 SER A CA 1
ATOM 1253 C C . SER A 1 154 ? -0.715 -16.008 -18.175 1.00 77.62 154 SER A C 1
ATOM 1255 O O . SER A 1 154 ? -0.851 -16.719 -17.177 1.00 77.62 154 SER A O 1
ATOM 1257 N N . MET A 1 155 ? -1.754 -15.448 -18.798 1.00 82.31 155 MET A N 1
ATOM 1258 C CA . MET A 1 155 ? -3.143 -15.710 -18.421 1.00 82.31 155 MET A CA 1
ATOM 1259 C C . MET A 1 155 ? -3.540 -17.158 -18.733 1.00 82.31 155 MET A C 1
ATOM 1261 O O . MET A 1 155 ? -4.108 -17.827 -17.874 1.00 82.31 155 MET A O 1
ATOM 1265 N N . ALA A 1 156 ? -3.183 -17.649 -19.922 1.00 85.00 156 ALA A N 1
ATOM 1266 C CA . ALA A 1 156 ? -3.416 -19.016 -20.381 1.00 85.00 156 ALA A CA 1
ATOM 1267 C C . ALA A 1 156 ? -2.749 -20.047 -19.466 1.00 85.00 156 ALA A C 1
ATOM 1269 O O . ALA A 1 156 ? -3.412 -20.961 -18.974 1.00 85.00 156 ALA A O 1
ATOM 1270 N N . GLN A 1 157 ? -1.483 -19.814 -19.107 1.00 80.00 157 GLN A N 1
ATOM 1271 C CA . GLN A 1 157 ? -0.755 -20.663 -18.167 1.00 80.00 157 GLN A CA 1
ATOM 1272 C C . GLN A 1 157 ? -1.411 -20.706 -16.776 1.00 80.00 157 GLN A C 1
ATOM 1274 O O . GLN A 1 157 ? -1.517 -21.771 -16.176 1.00 80.00 157 GLN A O 1
ATOM 1279 N N . LYS A 1 158 ? -1.882 -19.564 -16.255 1.00 77.50 158 LYS A N 1
ATOM 1280 C CA . LYS A 1 158 ? -2.569 -19.490 -14.949 1.00 77.50 158 LYS A CA 1
ATOM 1281 C C . LYS A 1 158 ? -3.981 -20.075 -14.966 1.00 77.50 158 LYS A C 1
ATOM 1283 O O . LYS A 1 158 ? -4.505 -20.417 -13.908 1.00 77.50 158 LYS A O 1
ATOM 1288 N N . ALA A 1 159 ? -4.618 -20.104 -16.132 1.00 79.31 159 ALA A N 1
ATOM 1289 C CA . ALA A 1 159 ? -5.957 -20.641 -16.326 1.00 79.31 159 ALA A CA 1
ATOM 1290 C C . ALA A 1 159 ? -5.964 -22.126 -16.710 1.00 79.31 159 ALA A C 1
ATOM 1292 O O . ALA A 1 159 ? -7.052 -22.689 -16.794 1.00 79.31 159 ALA A O 1
ATOM 1293 N N . GLU A 1 160 ? -4.790 -22.726 -16.949 1.00 85.31 160 GLU A N 1
ATOM 1294 C CA . GLU A 1 160 ? -4.641 -24.083 -17.496 1.00 85.31 160 GLU A CA 1
ATOM 1295 C C . GLU A 1 160 ? -5.429 -24.258 -18.810 1.00 85.31 160 GLU A C 1
ATOM 1297 O O . GLU A 1 160 ? -6.086 -25.272 -19.043 1.00 85.31 160 GLU A O 1
ATOM 1302 N N . LYS A 1 161 ? -5.396 -23.228 -19.666 1.00 85.81 161 LYS A N 1
ATOM 1303 C CA . LYS A 1 161 ? -6.105 -23.178 -20.952 1.00 85.81 161 LYS A CA 1
ATOM 1304 C C . LYS A 1 161 ? -5.178 -22.820 -22.105 1.00 85.81 161 LYS A C 1
ATOM 1306 O O . LYS A 1 161 ? -4.081 -22.310 -21.891 1.00 85.81 161 LYS A O 1
ATOM 1311 N N . ASN A 1 162 ? -5.651 -23.057 -23.326 1.00 89.31 162 ASN A N 1
ATOM 1312 C CA . ASN A 1 162 ? -4.954 -22.638 -24.534 1.00 89.31 162 ASN A CA 1
ATOM 1313 C C . ASN A 1 162 ? -4.972 -21.111 -24.682 1.00 89.31 162 ASN A C 1
ATOM 1315 O O . ASN A 1 162 ? -5.913 -20.438 -24.261 1.00 89.31 162 ASN A O 1
ATOM 1319 N N . GLU A 1 163 ? -3.932 -20.568 -25.314 1.00 88.00 163 GLU A N 1
ATOM 1320 C CA . GLU A 1 163 ? -3.817 -19.125 -25.558 1.00 88.00 163 GLU A CA 1
ATOM 1321 C C . GLU A 1 163 ? -4.932 -18.597 -26.463 1.00 88.00 163 GLU A C 1
ATOM 1323 O O . GLU A 1 163 ? -5.440 -17.509 -26.204 1.00 88.00 163 GLU A O 1
ATOM 1328 N N . ALA A 1 164 ? -5.361 -19.388 -27.454 1.00 87.69 164 ALA A N 1
ATOM 1329 C CA . ALA A 1 164 ? -6.485 -19.055 -28.330 1.00 87.69 164 ALA A CA 1
ATOM 1330 C C . ALA A 1 164 ? -7.788 -18.858 -27.534 1.00 87.69 164 ALA A C 1
ATOM 1332 O O . ALA A 1 164 ? -8.424 -17.819 -27.651 1.00 87.69 164 ALA A O 1
ATOM 1333 N N . ASP A 1 165 ? -8.111 -19.776 -26.617 1.00 86.19 165 ASP A N 1
ATOM 1334 C CA . ASP A 1 165 ? -9.333 -19.691 -25.803 1.00 86.19 165 ASP A CA 1
ATOM 1335 C C . ASP A 1 165 ? -9.359 -18.448 -24.898 1.00 86.19 165 ASP A C 1
ATOM 1337 O O . ASP A 1 165 ? -10.422 -17.907 -24.594 1.00 86.19 165 ASP A O 1
ATOM 1341 N N . ILE A 1 166 ? -8.194 -18.013 -24.404 1.00 88.19 166 ILE A N 1
ATOM 1342 C CA . ILE A 1 166 ? -8.084 -16.802 -23.581 1.00 88.19 166 ILE A CA 1
ATOM 1343 C C . ILE A 1 166 ? -8.109 -15.542 -24.444 1.00 88.19 166 ILE A C 1
ATOM 1345 O O . ILE A 1 166 ? -8.653 -14.532 -24.000 1.00 88.19 166 ILE A O 1
ATOM 1349 N N . PHE A 1 167 ? -7.540 -15.596 -25.649 1.00 89.12 167 PHE A N 1
ATOM 1350 C CA . PHE A 1 167 ? -7.614 -14.515 -26.626 1.00 89.12 167 PHE A CA 1
ATOM 1351 C C . PHE A 1 167 ? -9.070 -14.248 -27.025 1.00 89.12 167 PHE A C 1
ATOM 1353 O O . PHE A 1 167 ? -9.541 -13.123 -26.866 1.00 89.12 167 PHE A O 1
ATOM 1360 N N . ASP A 1 168 ? -9.805 -15.291 -27.411 1.00 89.12 168 ASP A N 1
ATOM 1361 C CA . ASP A 1 168 ? -11.216 -15.193 -27.795 1.00 89.12 168 ASP A CA 1
ATOM 1362 C C . ASP A 1 168 ? -12.073 -14.672 -26.633 1.00 89.12 168 ASP A C 1
ATOM 1364 O O . ASP A 1 168 ? -12.915 -13.792 -26.807 1.00 89.12 168 ASP A O 1
ATOM 1368 N N . LEU A 1 169 ? -11.806 -15.139 -25.407 1.00 87.44 169 LEU A N 1
ATOM 1369 C CA . LEU A 1 169 ? -12.508 -14.659 -24.215 1.00 87.44 169 LEU A CA 1
ATOM 1370 C C . LEU A 1 169 ? -12.178 -13.191 -23.890 1.00 87.44 169 LEU A C 1
ATOM 1372 O O . LEU A 1 169 ? -13.027 -12.469 -23.368 1.00 87.44 169 LEU A O 1
ATOM 1376 N N . ALA A 1 170 ? -10.953 -12.738 -24.163 1.00 87.06 170 ALA A N 1
ATOM 1377 C CA . ALA A 1 170 ? -10.557 -11.344 -23.980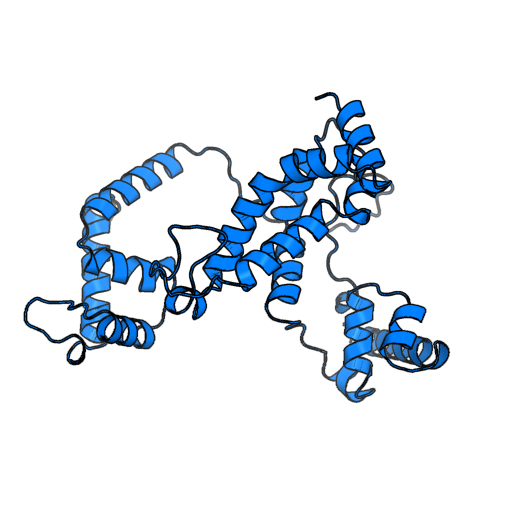 1.00 87.06 170 ALA A CA 1
ATOM 1378 C C . ALA A 1 170 ? -11.227 -10.424 -25.015 1.00 87.06 170 ALA A C 1
ATOM 1380 O O . ALA A 1 170 ? -11.724 -9.359 -24.640 1.00 87.06 170 ALA A O 1
ATOM 1381 N N . GLU A 1 171 ? -11.298 -10.849 -26.278 1.00 90.19 171 GLU A N 1
ATOM 1382 C CA . GLU A 1 171 ? -12.048 -10.168 -27.343 1.00 90.19 171 GLU A CA 1
ATOM 1383 C C . GLU A 1 171 ? -13.539 -10.074 -26.997 1.00 90.19 171 GLU A C 1
ATOM 1385 O O . GLU A 1 171 ? -14.129 -8.995 -27.066 1.00 90.19 171 GLU A O 1
ATOM 1390 N N . GLU A 1 172 ? -14.137 -11.168 -26.522 1.00 87.88 172 GLU A N 1
ATOM 1391 C CA . GLU A 1 172 ? -15.540 -11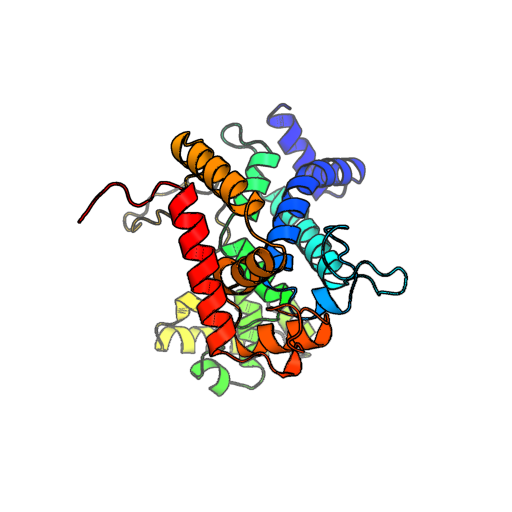.204 -26.103 1.00 87.88 172 GLU A CA 1
ATOM 1392 C C . GLU A 1 172 ? -15.807 -10.252 -24.924 1.00 87.88 172 GLU A C 1
ATOM 1394 O O . GLU A 1 172 ? -16.793 -9.511 -24.915 1.00 87.88 172 GLU A O 1
ATOM 1399 N N . ILE A 1 173 ? -14.895 -10.187 -23.946 1.00 87.31 173 ILE A N 1
ATOM 1400 C CA . ILE A 1 173 ? -14.974 -9.222 -22.841 1.00 87.31 173 ILE A CA 1
ATOM 1401 C C . ILE A 1 173 ? -14.910 -7.779 -23.364 1.00 87.31 173 ILE A C 1
ATOM 1403 O O . ILE A 1 173 ? -15.670 -6.933 -22.884 1.00 87.31 173 ILE A O 1
ATOM 1407 N N . ILE A 1 174 ? -14.036 -7.482 -24.331 1.00 86.50 174 ILE A N 1
ATOM 1408 C CA . ILE A 1 174 ? -13.926 -6.148 -24.944 1.00 86.50 174 ILE A CA 1
ATOM 1409 C C . ILE A 1 174 ? -15.209 -5.795 -25.696 1.00 86.50 174 ILE A C 1
ATOM 1411 O O . ILE A 1 174 ? -15.731 -4.695 -25.499 1.00 86.50 174 ILE A O 1
ATOM 1415 N N . ALA A 1 175 ? -15.752 -6.713 -26.496 1.00 86.31 175 ALA A N 1
ATOM 1416 C CA . ALA A 1 175 ? -16.996 -6.512 -27.233 1.00 86.31 175 ALA A CA 1
ATOM 1417 C C . ALA A 1 175 ? -18.160 -6.201 -26.277 1.00 86.31 175 ALA A C 1
ATOM 1419 O O . ALA A 1 175 ? -18.792 -5.148 -26.383 1.00 86.31 175 ALA A O 1
ATOM 1420 N N . VAL A 1 176 ? -18.356 -7.034 -25.248 1.00 86.19 176 VAL A N 1
ATOM 1421 C CA . VAL A 1 176 ? -19.421 -6.859 -24.246 1.00 86.19 176 VAL A CA 1
ATOM 1422 C C . VAL A 1 176 ? -19.245 -5.566 -23.446 1.00 86.19 176 VAL A C 1
ATOM 1424 O O . VAL A 1 176 ? -20.224 -4.896 -23.100 1.00 86.19 176 VAL A O 1
ATOM 1427 N N . LEU A 1 177 ? -18.012 -5.175 -23.125 1.00 81.12 177 LEU A N 1
ATOM 1428 C CA . LEU A 1 177 ? -17.742 -3.904 -22.451 1.00 81.12 177 LEU A CA 1
ATOM 1429 C C . LEU A 1 177 ? -17.984 -2.695 -23.359 1.00 81.12 177 LEU A C 1
ATOM 1431 O O . LEU A 1 177 ? -18.437 -1.663 -22.859 1.00 81.12 177 LEU A O 1
ATOM 1435 N N . THR A 1 178 ? -17.721 -2.823 -24.658 1.00 84.31 178 THR A N 1
ATOM 1436 C CA . THR A 1 178 ? -17.952 -1.775 -25.660 1.00 84.31 178 THR A CA 1
ATOM 1437 C C . THR A 1 178 ? -19.446 -1.554 -25.878 1.00 84.31 178 THR A C 1
ATOM 1439 O O . THR A 1 178 ? -19.910 -0.423 -25.749 1.00 84.31 178 THR A O 1
ATOM 1442 N N . GLU A 1 179 ? -20.223 -2.624 -26.064 1.00 84.38 179 GLU A N 1
ATOM 1443 C CA . GLU A 1 179 ? -21.689 -2.566 -26.192 1.00 84.38 179 GLU A CA 1
ATOM 1444 C C . GLU A 1 179 ? -22.368 -1.917 -24.978 1.00 84.38 179 GLU A C 1
ATOM 1446 O O . GLU A 1 179 ? -23.363 -1.208 -25.106 1.00 84.38 179 GLU A O 1
ATOM 1451 N N . ASN A 1 180 ? -21.815 -2.129 -23.780 1.00 77.56 180 ASN A N 1
ATOM 1452 C CA . ASN A 1 180 ? -22.348 -1.571 -22.537 1.00 77.56 180 ASN A CA 1
ATOM 1453 C C . ASN A 1 180 ? -21.773 -0.187 -22.176 1.00 77.56 180 ASN A C 1
ATOM 1455 O O . ASN A 1 180 ? -22.060 0.305 -21.081 1.00 77.56 180 ASN A O 1
ATOM 1459 N N . GLY A 1 181 ? -20.932 0.421 -23.025 1.00 71.62 181 GLY A N 1
ATOM 1460 C CA . GLY A 1 181 ? -20.299 1.721 -22.759 1.00 71.62 181 GLY A CA 1
ATOM 1461 C C . GLY A 1 181 ? -19.357 1.722 -21.546 1.00 71.62 181 GLY A C 1
ATOM 1462 O O . GLY A 1 181 ? -19.148 2.752 -20.911 1.00 71.62 181 GLY A O 1
ATOM 1463 N N . LYS A 1 182 ? -18.809 0.558 -21.178 1.00 75.25 182 LYS A N 1
ATOM 1464 C CA . LYS A 1 182 ? -17.975 0.336 -19.982 1.00 75.25 182 LYS A CA 1
ATOM 1465 C C . LYS A 1 182 ? -16.517 0.023 -20.301 1.00 75.25 182 LYS A C 1
ATOM 1467 O O . LYS A 1 182 ? -15.778 -0.412 -19.418 1.00 75.25 182 LYS A O 1
ATOM 1472 N N . LEU A 1 183 ? -16.083 0.272 -21.535 1.00 77.69 183 LEU A N 1
ATOM 1473 C CA . LEU A 1 183 ? -14.707 0.030 -21.975 1.00 77.69 183 LEU A CA 1
ATOM 1474 C C . LEU A 1 183 ? -13.670 0.760 -21.101 1.00 77.69 183 LEU A C 1
ATOM 1476 O O . LEU A 1 183 ? -12.591 0.231 -20.844 1.00 77.69 183 LEU A O 1
ATOM 1480 N N . TYR A 1 184 ? -14.040 1.917 -20.538 1.00 69.75 184 TYR A N 1
ATOM 1481 C CA . TYR A 1 184 ? -13.209 2.686 -19.605 1.00 69.75 184 TYR A CA 1
ATOM 1482 C C . TYR A 1 184 ? -12.739 1.890 -18.373 1.00 69.75 184 TYR A C 1
ATOM 1484 O O . TYR A 1 184 ? -11.757 2.271 -17.745 1.00 69.75 184 TYR A O 1
ATOM 1492 N N . LEU A 1 185 ? -13.399 0.780 -18.019 1.00 71.12 185 LEU A N 1
ATOM 1493 C CA . LEU A 1 185 ? -12.990 -0.081 -16.904 1.00 71.12 185 LEU A CA 1
ATOM 1494 C C . LEU A 1 185 ? -11.692 -0.854 -17.173 1.00 71.12 185 LEU A C 1
ATOM 1496 O O . LEU A 1 185 ? -11.008 -1.219 -16.217 1.00 71.12 185 LEU A O 1
ATOM 1500 N N . LEU A 1 186 ? -11.347 -1.098 -18.441 1.00 72.69 186 LEU A N 1
ATOM 1501 C CA . LEU A 1 186 ? -10.046 -1.665 -18.820 1.00 72.69 186 LEU A CA 1
ATOM 1502 C C . LEU A 1 186 ? -8.931 -0.612 -18.747 1.00 72.69 186 LEU A C 1
ATOM 1504 O O . LEU A 1 186 ? -7.763 -0.951 -18.564 1.00 72.69 186 LEU A O 1
ATOM 1508 N N . ASN A 1 187 ? -9.300 0.669 -18.796 1.00 63.19 187 ASN A N 1
ATOM 1509 C CA . ASN A 1 187 ? -8.393 1.807 -18.708 1.00 63.19 187 ASN A CA 1
ATOM 1510 C C . ASN A 1 187 ? -8.212 2.236 -17.248 1.00 63.19 187 ASN A C 1
ATOM 1512 O O . ASN A 1 187 ? -8.485 3.382 -16.884 1.00 63.19 187 ASN A O 1
ATOM 1516 N N . ALA A 1 188 ? -7.766 1.318 -16.384 1.00 57.06 188 ALA A N 1
ATOM 1517 C CA . ALA A 1 188 ? -7.367 1.702 -15.035 1.00 57.06 188 ALA A CA 1
ATOM 1518 C C . ALA A 1 188 ? -6.302 2.811 -15.135 1.00 57.06 188 ALA A C 1
ATOM 1520 O O . ALA A 1 188 ? -5.334 2.642 -15.885 1.00 57.06 188 ALA A O 1
ATOM 1521 N N . PRO A 1 189 ? -6.464 3.950 -14.430 1.00 49.84 189 PRO A N 1
ATOM 1522 C CA . PRO A 1 189 ? -5.534 5.058 -14.554 1.00 49.84 189 PRO A CA 1
ATOM 1523 C C . PRO A 1 189 ? -4.144 4.570 -14.156 1.00 49.84 189 PRO A C 1
ATOM 1525 O O . PRO A 1 189 ? -3.902 4.186 -13.007 1.00 49.84 189 PRO A O 1
ATOM 1528 N N . LYS A 1 190 ? -3.228 4.561 -15.127 1.00 49.38 190 LYS A N 1
ATOM 1529 C CA . LYS A 1 190 ? -1.806 4.416 -14.840 1.00 49.38 190 LYS A CA 1
ATOM 1530 C C . LYS A 1 190 ? -1.405 5.587 -13.950 1.00 49.38 190 LYS A C 1
ATOM 1532 O O . LYS A 1 190 ? -1.942 6.688 -14.059 1.00 49.38 190 LYS A O 1
ATOM 1537 N N . THR A 1 191 ? -0.441 5.356 -13.068 1.00 42.16 191 THR A N 1
ATOM 1538 C CA . THR A 1 191 ? 0.380 6.459 -12.574 1.00 42.16 191 THR A CA 1
ATOM 1539 C C . THR A 1 191 ? 1.088 7.033 -13.794 1.00 42.16 191 THR A C 1
ATOM 1541 O O . THR A 1 191 ? 2.097 6.478 -14.222 1.00 42.16 191 THR A O 1
ATOM 1544 N N . VAL A 1 192 ? 0.494 8.055 -14.411 1.00 42.00 192 VAL A N 1
ATOM 1545 C CA . VAL A 1 192 ? 1.134 8.816 -15.479 1.00 42.00 192 VAL A CA 1
ATOM 1546 C C . VAL A 1 192 ? 2.315 9.500 -14.818 1.00 42.00 192 VAL A C 1
ATOM 1548 O O . VAL A 1 192 ? 2.153 10.279 -13.876 1.00 42.00 192 VAL A O 1
ATOM 1551 N N . SER A 1 193 ? 3.513 9.113 -15.236 1.00 38.72 193 SER A N 1
ATOM 1552 C CA . SER A 1 193 ? 4.703 9.840 -14.839 1.00 38.72 193 SER A CA 1
ATOM 1553 C C . SER A 1 193 ? 4.569 11.253 -15.397 1.00 38.72 193 SER A C 1
ATOM 1555 O O . SER A 1 193 ? 4.242 11.419 -16.570 1.00 38.72 193 SER A O 1
ATOM 1557 N N . LEU A 1 194 ? 4.874 12.274 -14.595 1.00 41.09 194 LEU A N 1
ATOM 1558 C CA . LEU A 1 194 ? 4.928 13.675 -15.045 1.00 41.09 194 LEU A CA 1
ATOM 1559 C C . LEU A 1 194 ? 5.932 13.900 -16.202 1.00 41.09 194 LEU A C 1
ATOM 1561 O O . LEU A 1 194 ? 6.042 15.004 -16.719 1.00 41.09 194 LEU A O 1
ATOM 1565 N N . THR A 1 195 ? 6.658 12.859 -16.622 1.00 44.03 195 THR A N 1
ATOM 1566 C CA . THR A 1 195 ? 7.543 12.831 -17.791 1.00 44.03 195 THR A CA 1
ATOM 1567 C C . THR A 1 195 ? 6.853 12.498 -19.125 1.00 44.03 195 THR A C 1
ATOM 1569 O O . THR A 1 195 ? 7.539 12.548 -20.141 1.00 44.03 195 THR A O 1
ATOM 1572 N N . GLU A 1 196 ? 5.557 12.144 -19.152 1.00 42.31 196 GLU A N 1
ATOM 1573 C CA . GLU A 1 196 ? 4.794 11.846 -20.391 1.00 42.31 196 GLU A CA 1
ATOM 1574 C C . GLU A 1 196 ? 4.067 13.068 -20.998 1.00 42.31 196 GLU A C 1
ATOM 1576 O O . GLU A 1 196 ? 3.456 12.949 -22.054 1.00 42.31 196 GLU A O 1
ATOM 1581 N N . LEU A 1 197 ? 4.157 14.259 -20.392 1.00 40.47 197 LEU A N 1
ATOM 1582 C CA . LEU A 1 197 ? 3.515 15.494 -20.886 1.00 40.47 197 LEU A CA 1
ATOM 1583 C C . LEU A 1 197 ? 4.271 16.163 -22.049 1.00 40.47 197 LEU A C 1
ATOM 1585 O O . LEU A 1 197 ? 4.485 17.373 -22.059 1.00 40.47 197 LEU A O 1
ATOM 1589 N N . GLY A 1 198 ? 4.712 15.385 -23.028 1.00 42.09 198 GLY A N 1
ATOM 1590 C CA . GLY A 1 198 ? 5.403 15.940 -24.180 1.00 42.09 198 GLY A CA 1
ATOM 1591 C C . GLY A 1 198 ? 5.612 14.908 -25.261 1.00 42.09 198 GLY A C 1
ATOM 1592 O O . GLY A 1 198 ? 6.681 14.312 -25.320 1.00 42.09 198 GLY A O 1
ATOM 1593 N N . GLU A 1 199 ? 4.577 14.691 -26.067 1.00 40.41 199 GLU A N 1
ATOM 1594 C CA . GLU A 1 199 ? 4.646 14.778 -27.531 1.00 40.41 199 GLU A CA 1
ATOM 1595 C C . GLU A 1 199 ? 3.250 14.483 -28.114 1.00 40.41 199 GLU A C 1
ATOM 1597 O O . GLU A 1 199 ? 2.728 13.379 -27.979 1.00 40.41 199 GLU A O 1
ATOM 1602 N N . ASN A 1 200 ? 2.699 15.504 -28.782 1.00 35.78 200 ASN A N 1
ATOM 1603 C CA . ASN A 1 200 ? 1.437 15.582 -29.533 1.00 35.78 200 ASN A CA 1
ATOM 1604 C C . ASN A 1 200 ? 0.167 15.907 -28.729 1.00 35.78 200 ASN A C 1
ATOM 1606 O O . ASN A 1 200 ? -0.525 15.035 -28.210 1.00 35.78 200 ASN A O 1
ATOM 1610 N N . ASP A 1 201 ? -0.130 17.210 -28.718 1.00 36.75 201 ASP A N 1
ATOM 1611 C CA . ASP A 1 201 ? -1.452 17.786 -28.494 1.00 36.75 201 ASP A CA 1
ATOM 1612 C C . ASP A 1 201 ? -2.485 17.155 -29.440 1.00 36.75 201 ASP A C 1
ATOM 1614 O O . ASP A 1 201 ? -2.373 17.279 -30.662 1.00 36.75 201 ASP A O 1
ATOM 1618 N N . ASP A 1 202 ? -3.516 16.543 -28.862 1.00 30.70 202 ASP A N 1
ATOM 1619 C CA . ASP A 1 202 ? -4.827 16.394 -29.494 1.00 30.70 202 ASP A CA 1
ATOM 1620 C C . ASP A 1 202 ? -5.820 17.210 -28.638 1.00 30.70 202 ASP A C 1
ATOM 1622 O O . ASP A 1 202 ? -5.826 17.074 -27.403 1.00 30.70 202 ASP A O 1
ATOM 1626 N N . PRO A 1 203 ? -6.607 18.127 -29.229 1.00 38.19 203 PRO A N 1
ATOM 1627 C CA . PRO A 1 203 ? -7.330 19.151 -28.493 1.00 38.19 203 PRO A CA 1
ATOM 1628 C C . PRO A 1 203 ? -8.674 18.602 -28.009 1.00 38.19 203 PRO A C 1
ATOM 1630 O O . PRO A 1 203 ? -9.704 18.940 -28.564 1.00 38.19 203 PRO A O 1
ATOM 1633 N N . ASP A 1 204 ? -8.659 17.753 -26.984 1.00 32.75 204 ASP A N 1
ATOM 1634 C CA . ASP A 1 204 ? -9.850 17.407 -26.184 1.00 32.75 204 ASP A CA 1
ATOM 1635 C C . ASP A 1 204 ? -9.444 16.931 -24.776 1.00 32.75 204 ASP A C 1
ATOM 1637 O O . ASP A 1 204 ? -9.986 15.988 -24.194 1.00 32.75 204 ASP A O 1
ATOM 1641 N N . THR A 1 205 ? -8.438 17.590 -24.197 1.00 34.50 205 THR A N 1
ATOM 1642 C CA . THR A 1 205 ? -8.040 17.325 -22.812 1.00 34.50 205 THR A CA 1
ATOM 1643 C C . THR A 1 205 ? -8.885 18.187 -21.881 1.00 34.50 205 THR A C 1
ATOM 1645 O O . THR A 1 205 ? -8.507 19.305 -21.541 1.00 34.50 205 THR A O 1
ATOM 1648 N N . GLU A 1 206 ? -10.042 17.670 -21.460 1.00 34.25 206 GLU A N 1
ATOM 1649 C CA . GLU A 1 206 ? -10.704 18.170 -20.253 1.00 34.25 206 GLU A CA 1
ATOM 1650 C C . GLU A 1 206 ? -9.712 18.118 -19.082 1.00 34.25 206 GLU A C 1
ATOM 1652 O O . GLU A 1 206 ? -9.137 17.068 -18.766 1.00 34.25 206 GLU A O 1
ATOM 1657 N N . ASP A 1 207 ? -9.529 19.281 -18.460 1.00 37.59 207 ASP A N 1
ATOM 1658 C CA . ASP A 1 207 ? -8.720 19.552 -17.281 1.00 37.59 207 ASP A CA 1
ATOM 1659 C C . ASP A 1 207 ? -8.766 18.420 -16.245 1.00 37.59 207 ASP A C 1
ATOM 1661 O O . ASP A 1 207 ? -9.651 18.336 -15.391 1.00 37.59 207 ASP A O 1
ATOM 1665 N N . ARG A 1 208 ? -7.736 17.571 -16.238 1.00 39.78 208 ARG A N 1
ATOM 1666 C CA . ARG A 1 208 ? -7.425 16.728 -15.080 1.00 39.78 208 ARG A CA 1
ATOM 1667 C C . ARG A 1 208 ? -6.468 17.466 -14.161 1.00 39.78 208 ARG A C 1
ATOM 1669 O O . ARG A 1 208 ? -5.334 17.044 -13.943 1.00 39.78 208 ARG A O 1
ATOM 1676 N N . ILE A 1 209 ? -6.973 18.542 -13.563 1.00 37.22 209 ILE A N 1
ATOM 1677 C CA . ILE A 1 209 ? -6.445 19.045 -12.297 1.00 37.22 209 ILE A CA 1
ATOM 1678 C C . ILE A 1 209 ? -6.798 17.981 -11.255 1.00 37.22 209 ILE A C 1
ATOM 1680 O O . ILE A 1 209 ? -7.884 17.963 -10.681 1.00 37.22 209 ILE A O 1
ATOM 1684 N N . GLY A 1 210 ? -5.903 17.014 -11.061 1.00 36.59 210 GLY A N 1
ATOM 1685 C CA . GLY A 1 210 ? -5.932 16.227 -9.839 1.00 36.59 210 GLY A CA 1
ATOM 1686 C C . GLY A 1 210 ? -5.708 17.189 -8.680 1.00 36.59 210 GLY A C 1
ATOM 1687 O O . GLY A 1 210 ? -4.738 17.942 -8.718 1.00 36.59 210 GLY A O 1
ATOM 1688 N N . ASP A 1 211 ? -6.592 17.179 -7.682 1.00 35.06 211 ASP A N 1
ATOM 1689 C CA . ASP A 1 211 ? -6.414 17.913 -6.426 1.00 35.06 211 ASP A CA 1
ATOM 1690 C C . ASP A 1 211 ? -5.092 17.480 -5.768 1.00 35.06 211 ASP A C 1
ATOM 1692 O O . ASP A 1 211 ? -5.029 16.535 -4.973 1.00 35.06 211 ASP A O 1
ATOM 1696 N N . ILE A 1 212 ? -4.002 18.156 -6.125 1.00 37.97 212 ILE A N 1
ATOM 1697 C CA . ILE A 1 212 ? -2.756 18.117 -5.379 1.00 37.97 212 ILE A CA 1
ATOM 1698 C C . ILE A 1 212 ? -3.111 18.734 -4.033 1.00 37.97 212 ILE A C 1
ATOM 1700 O O . ILE A 1 212 ? -3.499 19.899 -3.956 1.00 37.97 212 ILE A O 1
ATOM 1704 N N . VAL A 1 213 ? -3.033 17.938 -2.965 1.00 41.06 213 VAL A N 1
ATOM 1705 C CA . VAL A 1 213 ? -3.168 18.466 -1.609 1.00 41.06 213 VAL A CA 1
ATOM 1706 C C . VAL A 1 213 ? -2.064 19.498 -1.443 1.00 41.06 213 VAL A C 1
ATOM 1708 O O . VAL A 1 213 ? -0.891 19.141 -1.372 1.00 41.06 213 VAL A O 1
ATOM 1711 N N . ASP A 1 214 ? -2.451 20.768 -1.428 1.00 39.22 214 ASP A N 1
ATOM 1712 C CA . ASP A 1 214 ? -1.542 21.873 -1.185 1.00 39.22 214 ASP A CA 1
ATOM 1713 C C . ASP A 1 214 ? -0.978 21.752 0.241 1.00 39.22 214 ASP A C 1
ATOM 1715 O O . ASP A 1 214 ? -1.631 22.079 1.244 1.00 39.22 214 ASP A O 1
ATOM 1719 N N . ASP A 1 215 ? 0.230 21.194 0.307 1.00 45.78 215 ASP A N 1
ATOM 1720 C CA . ASP A 1 215 ? 1.055 21.068 1.507 1.00 45.78 215 ASP A CA 1
ATOM 1721 C C . ASP A 1 215 ? 2.049 22.238 1.606 1.00 45.78 215 ASP A C 1
ATOM 1723 O O . ASP A 1 215 ? 3.065 22.149 2.300 1.00 45.78 215 ASP A O 1
ATOM 1727 N N . SER A 1 216 ? 1.762 23.361 0.927 1.00 56.31 216 SER A N 1
ATOM 1728 C CA . SER A 1 216 ? 2.465 24.612 1.183 1.00 56.31 216 SER A CA 1
ATOM 1729 C C . SER A 1 216 ? 2.390 24.952 2.674 1.00 56.31 216 SER A C 1
ATOM 1731 O O . SER A 1 216 ? 1.362 24.797 3.350 1.00 56.31 216 SER A O 1
ATOM 1733 N N . TRP A 1 217 ? 3.535 25.366 3.218 1.00 43.78 217 TRP A N 1
ATOM 1734 C CA . TRP A 1 217 ? 3.656 25.760 4.613 1.00 43.78 217 TRP A CA 1
ATOM 1735 C C . TRP A 1 217 ? 2.738 26.958 4.873 1.00 43.78 217 TRP A C 1
ATOM 1737 O O . TRP A 1 217 ? 3.021 28.080 4.462 1.00 43.78 217 TRP A O 1
ATOM 1747 N N . ASN A 1 218 ? 1.616 26.700 5.543 1.00 65.81 218 ASN A N 1
ATOM 1748 C CA . ASN A 1 218 ? 0.672 27.726 5.951 1.00 65.81 218 ASN A CA 1
ATOM 1749 C C . ASN A 1 218 ? 0.857 27.996 7.459 1.00 65.81 218 ASN A C 1
ATOM 1751 O O . ASN A 1 218 ? 0.551 27.113 8.272 1.00 65.81 218 ASN A O 1
ATOM 1755 N N . PRO A 1 219 ? 1.321 29.196 7.856 1.00 67.75 219 PRO A N 1
ATOM 1756 C CA . PRO A 1 219 ? 1.551 29.537 9.260 1.00 67.75 219 PRO A CA 1
ATOM 1757 C C . PRO A 1 219 ? 0.270 29.465 10.106 1.00 67.75 219 PRO A C 1
ATOM 1759 O O . PRO A 1 219 ? 0.338 29.130 11.288 1.00 67.75 219 PRO A O 1
ATOM 1762 N N . GLU A 1 220 ? -0.908 29.682 9.516 1.00 70.94 220 GLU A N 1
ATOM 1763 C CA . GLU A 1 220 ? -2.191 29.535 10.209 1.00 70.94 220 GLU A CA 1
ATOM 1764 C C . GLU A 1 220 ? -2.521 28.065 10.497 1.00 70.94 220 GLU A C 1
ATOM 1766 O O . GLU A 1 220 ? -3.003 27.747 11.586 1.00 70.94 220 GLU A O 1
ATOM 1771 N N . LYS A 1 221 ? -2.214 27.142 9.567 1.00 68.50 221 LYS A N 1
ATOM 1772 C CA . LYS A 1 221 ? -2.381 25.693 9.797 1.00 68.50 221 LYS A CA 1
ATOM 1773 C C . LYS A 1 221 ? -1.469 25.216 10.930 1.00 68.50 221 LYS A C 1
ATOM 1775 O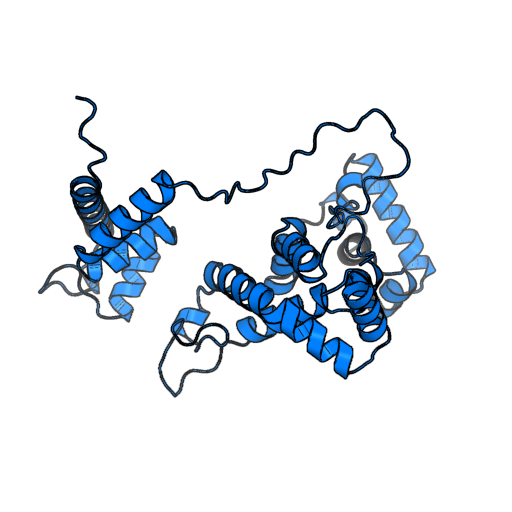 O . LYS A 1 221 ? -1.887 24.387 11.737 1.00 68.50 221 LYS A O 1
ATOM 1780 N N . GLU A 1 222 ? -0.250 25.743 11.017 1.00 73.19 222 GLU A N 1
ATOM 1781 C CA . GLU A 1 222 ? 0.699 25.391 12.078 1.00 73.19 222 GLU A CA 1
ATOM 1782 C C . GLU A 1 222 ? 0.266 25.948 13.442 1.00 73.19 222 GLU A C 1
ATOM 1784 O O . GLU A 1 222 ? 0.225 25.210 14.427 1.00 73.19 222 GLU A O 1
ATOM 1789 N N . GLN A 1 223 ? -0.187 27.204 13.499 1.00 74.06 223 GLN A N 1
ATOM 1790 C CA . GLN A 1 223 ? -0.780 27.777 14.714 1.00 74.06 223 GLN A CA 1
ATOM 1791 C C . GLN A 1 223 ? -2.019 26.994 15.172 1.00 74.06 223 GLN A C 1
ATOM 1793 O O . GLN A 1 223 ? -2.173 26.704 16.360 1.00 74.06 223 GLN A O 1
ATOM 1798 N N . GLN A 1 224 ? -2.888 26.581 14.245 1.00 71.06 224 GLN A N 1
ATOM 1799 C CA . GLN A 1 224 ? -4.042 25.739 14.565 1.00 71.06 224 GLN A CA 1
ATOM 1800 C C . GLN A 1 224 ? -3.623 24.363 15.096 1.00 71.06 224 GLN A C 1
ATOM 1802 O O . GLN A 1 224 ? -4.198 23.893 16.080 1.00 71.06 224 GLN A O 1
ATOM 1807 N N . ARG A 1 225 ? -2.609 23.723 14.499 1.00 73.81 225 ARG A N 1
ATOM 1808 C CA . ARG A 1 225 ? -2.054 22.450 14.992 1.00 73.81 225 ARG A CA 1
ATOM 1809 C C . ARG A 1 225 ? -1.497 22.590 16.405 1.00 73.81 225 ARG A C 1
ATOM 1811 O O . ARG A 1 225 ? -1.776 21.730 17.238 1.00 73.81 225 ARG A O 1
ATOM 1818 N N . GLN A 1 226 ? -0.788 23.679 16.696 1.00 77.12 226 GLN A N 1
ATOM 1819 C CA . GLN A 1 226 ? -0.258 23.965 18.031 1.00 77.12 226 GLN A CA 1
ATOM 1820 C C . GLN A 1 226 ? -1.381 24.176 19.055 1.00 77.12 226 GLN A C 1
ATOM 1822 O O . GLN A 1 226 ? -1.368 23.546 20.112 1.00 77.12 226 GLN A O 1
ATOM 1827 N N . LEU A 1 227 ? -2.415 24.952 18.716 1.00 76.25 227 LEU A N 1
ATOM 1828 C CA . LEU A 1 227 ? -3.586 25.159 19.580 1.00 76.25 227 LEU A CA 1
ATOM 1829 C C . LEU A 1 227 ? -4.361 23.860 19.840 1.00 76.25 227 LEU A C 1
ATOM 1831 O O . LEU A 1 227 ? -4.819 23.615 20.960 1.00 76.25 227 LEU A O 1
ATOM 1835 N N . ILE A 1 228 ? -4.504 23.005 18.824 1.00 75.12 228 ILE A N 1
ATOM 1836 C CA . ILE A 1 228 ? -5.127 21.686 18.975 1.00 75.12 228 ILE A CA 1
ATOM 1837 C C . ILE A 1 228 ? -4.257 20.797 19.866 1.00 75.12 228 ILE A C 1
ATOM 1839 O O . ILE A 1 228 ? -4.788 20.168 20.778 1.00 75.12 228 ILE A O 1
ATOM 1843 N N . ALA A 1 229 ? -2.939 20.773 19.664 1.00 77.38 229 ALA A N 1
ATOM 1844 C CA . ALA A 1 229 ? -2.016 19.991 20.483 1.00 77.38 229 ALA A CA 1
ATOM 1845 C C . ALA A 1 229 ? -2.039 20.431 21.958 1.00 77.38 229 ALA A C 1
ATOM 1847 O O . ALA A 1 229 ? -2.079 19.588 22.857 1.00 77.38 229 ALA A O 1
ATOM 1848 N N . GLU A 1 230 ? -2.088 21.736 22.230 1.00 78.88 230 GLU A N 1
ATOM 1849 C CA . GLU A 1 230 ? -2.274 22.271 23.583 1.00 78.88 230 GLU A CA 1
ATOM 1850 C C . GLU A 1 230 ? -3.641 21.911 24.173 1.00 78.88 230 GLU A C 1
ATOM 1852 O O . GLU A 1 230 ? -3.736 21.540 25.346 1.00 78.88 230 GLU A O 1
ATOM 1857 N N . GLY A 1 231 ? -4.701 21.971 23.364 1.00 77.12 231 GLY A N 1
ATOM 1858 C CA . GLY A 1 231 ? -6.040 21.536 23.753 1.00 77.12 231 GLY A CA 1
ATOM 1859 C C . GLY A 1 231 ? -6.096 20.055 24.116 1.00 77.12 231 GLY A C 1
ATOM 1860 O O . GLY A 1 231 ? -6.707 19.697 25.124 1.00 77.12 231 GLY A O 1
ATOM 1861 N N . MET A 1 232 ? -5.409 19.206 23.351 1.00 77.06 232 MET A N 1
ATOM 1862 C CA . MET A 1 232 ? -5.343 17.761 23.576 1.00 77.06 232 MET A CA 1
ATOM 1863 C C . MET A 1 232 ? -4.628 17.417 24.888 1.00 77.06 232 MET A C 1
ATOM 1865 O O . MET A 1 232 ? -5.080 16.522 25.598 1.00 77.06 232 MET A O 1
ATOM 1869 N N . LYS A 1 233 ? -3.600 18.182 25.288 1.00 80.62 233 LYS A N 1
ATOM 1870 C CA . LYS A 1 233 ? -2.918 18.011 26.590 1.00 80.62 233 LYS A CA 1
ATOM 1871 C C . LYS A 1 233 ? -3.817 18.280 27.804 1.00 80.62 233 LYS A C 1
ATOM 1873 O O . LYS A 1 233 ? -3.515 17.809 28.895 1.00 80.62 233 LYS A O 1
ATOM 1878 N N . ARG A 1 234 ? -4.905 19.045 27.648 1.00 80.19 234 ARG A N 1
ATOM 1879 C CA . ARG A 1 234 ? -5.845 19.382 28.740 1.00 80.19 234 ARG A CA 1
ATOM 1880 C C . ARG A 1 234 ? -6.988 18.375 28.897 1.00 80.19 234 ARG A C 1
ATOM 1882 O O . ARG A 1 234 ? -7.816 18.527 29.800 1.00 80.19 234 ARG A O 1
ATOM 1889 N N . LEU A 1 235 ? -7.075 17.391 28.007 1.00 80.75 235 LEU A N 1
ATOM 1890 C CA . LEU A 1 235 ? -8.075 16.332 28.072 1.00 80.75 235 LEU A CA 1
ATOM 1891 C C . LEU A 1 235 ? -7.620 15.222 29.016 1.00 80.75 235 LEU A C 1
ATOM 1893 O O . LEU A 1 235 ? -6.432 14.939 29.152 1.00 80.75 235 LEU A O 1
ATOM 1897 N N . THR A 1 236 ? -8.578 14.563 29.662 1.00 81.81 236 THR A N 1
ATOM 1898 C CA . THR A 1 236 ? -8.270 13.336 30.407 1.00 81.81 236 THR A CA 1
ATOM 1899 C C . THR A 1 236 ? -7.985 12.182 29.442 1.00 81.81 236 THR A C 1
ATOM 1901 O O . THR A 1 236 ? -8.439 12.201 28.298 1.00 81.81 236 THR A O 1
ATOM 1904 N N . ALA A 1 237 ? -7.293 11.134 29.904 1.00 78.56 237 ALA A N 1
ATOM 1905 C CA . ALA A 1 237 ? -6.997 9.950 29.084 1.00 78.56 237 ALA A CA 1
ATOM 1906 C C . ALA A 1 237 ? -8.261 9.331 28.449 1.00 78.56 237 ALA A C 1
ATOM 1908 O O . ALA A 1 237 ? -8.253 8.928 27.288 1.00 78.56 237 ALA A O 1
ATOM 1909 N N . VAL A 1 238 ? -9.379 9.336 29.183 1.00 80.00 238 VAL A N 1
ATOM 1910 C CA . VAL A 1 238 ? -10.681 8.874 28.679 1.00 80.00 238 VAL A CA 1
ATOM 1911 C C . VAL A 1 238 ? -11.231 9.818 27.606 1.00 80.00 238 VAL A C 1
ATOM 1913 O O . VAL A 1 238 ? -11.738 9.360 26.588 1.00 80.00 238 VAL A O 1
ATOM 1916 N N . GLU A 1 239 ? -11.141 11.136 27.801 1.00 81.44 239 GLU A N 1
ATOM 1917 C CA . GLU A 1 239 ? -11.598 12.119 26.807 1.00 81.44 239 GLU A CA 1
ATOM 1918 C C . GLU A 1 239 ? -10.779 12.032 25.513 1.00 81.44 239 GLU A C 1
ATOM 1920 O O . GLU A 1 239 ? -11.361 12.079 24.428 1.00 81.44 239 GLU A O 1
ATOM 1925 N N . HIS A 1 240 ? -9.462 11.842 25.628 1.00 81.31 240 HIS A N 1
ATOM 1926 C CA . HIS A 1 240 ? -8.567 11.628 24.493 1.00 81.31 240 HIS A CA 1
ATOM 1927 C C . HIS A 1 240 ? -8.968 10.379 23.711 1.00 81.31 240 HIS A C 1
ATOM 1929 O O . HIS A 1 240 ? -9.237 10.464 22.515 1.00 81.31 240 HIS A O 1
ATOM 1935 N N . PHE A 1 241 ? -9.128 9.250 24.405 1.00 80.12 241 PHE A N 1
ATOM 1936 C CA . PHE A 1 241 ? -9.529 7.992 23.784 1.00 80.12 241 PHE A CA 1
ATOM 1937 C C . PHE A 1 241 ? -10.885 8.102 23.076 1.00 80.12 241 PHE A C 1
ATOM 1939 O O . PHE A 1 241 ? -11.038 7.637 21.948 1.00 80.12 241 PHE A O 1
ATOM 1946 N N . VAL A 1 242 ? -11.880 8.748 23.696 1.00 82.56 242 VAL A N 1
ATOM 1947 C CA . VAL A 1 242 ? -13.205 8.938 23.081 1.00 82.56 242 VAL A CA 1
ATOM 1948 C C . VAL A 1 242 ? -13.122 9.811 21.830 1.00 82.56 242 VAL A C 1
ATOM 1950 O O . VAL A 1 242 ? -13.783 9.502 20.841 1.00 82.56 242 VAL A O 1
ATOM 1953 N N . LEU A 1 243 ? -12.346 10.896 21.838 1.00 82.81 243 LEU A N 1
ATOM 1954 C CA . LEU A 1 243 ? -12.217 11.763 20.663 1.00 82.81 243 LEU A CA 1
ATOM 1955 C C . LEU A 1 243 ? -11.419 11.106 19.541 1.00 82.81 243 LEU A C 1
ATOM 1957 O O . LEU A 1 243 ? -11.841 11.161 18.388 1.00 82.81 243 LEU A O 1
ATOM 1961 N N . GLU A 1 244 ? -10.317 10.451 19.872 1.00 78.81 244 GLU A N 1
ATOM 1962 C CA . GLU A 1 244 ? -9.496 9.725 18.912 1.00 78.81 244 GLU A CA 1
ATOM 1963 C C . GLU A 1 244 ? -10.323 8.631 18.228 1.00 78.81 244 GLU A C 1
ATOM 1965 O O . GLU A 1 244 ? -10.486 8.637 17.009 1.00 78.81 244 GLU A O 1
ATOM 1970 N N . THR A 1 245 ? -11.004 7.791 19.007 1.00 78.94 245 THR A N 1
ATOM 1971 C CA . THR A 1 245 ? -11.819 6.703 18.451 1.00 78.94 245 THR A CA 1
ATOM 1972 C C . THR A 1 245 ? -13.092 7.190 17.743 1.00 78.94 245 THR A C 1
ATOM 1974 O O . THR A 1 245 ? -13.433 6.680 16.677 1.00 78.94 245 THR A O 1
ATOM 1977 N N . MET A 1 246 ? -13.824 8.181 18.272 1.00 79.69 246 MET A N 1
ATOM 1978 C CA . MET A 1 246 ? -15.103 8.616 17.677 1.00 79.69 246 MET A CA 1
ATOM 1979 C C . MET A 1 246 ? -14.988 9.680 16.589 1.00 79.69 246 MET A C 1
ATOM 1981 O O . MET A 1 246 ? -15.922 9.813 15.798 1.00 79.69 246 MET A O 1
ATOM 1985 N N . VAL A 1 247 ? -13.957 10.525 16.615 1.00 77.38 247 VAL A N 1
ATOM 1986 C CA . VAL A 1 247 ? -13.842 11.696 15.725 1.00 77.38 247 VAL A CA 1
ATOM 1987 C C . VAL A 1 247 ? -12.738 11.486 14.703 1.00 77.38 247 VAL A C 1
ATOM 1989 O O . VAL A 1 247 ? -12.985 11.702 13.523 1.00 77.38 247 VAL A O 1
ATOM 1992 N N . ILE A 1 248 ? -11.561 11.028 15.136 1.00 72.50 248 ILE A N 1
ATOM 1993 C CA . ILE A 1 248 ? -10.421 10.814 14.235 1.00 72.50 248 ILE A CA 1
ATOM 1994 C C . ILE A 1 248 ? -10.584 9.485 13.487 1.00 72.50 248 ILE A C 1
ATOM 1996 O O . ILE A 1 248 ? -10.478 9.439 12.264 1.00 72.50 248 ILE A O 1
ATOM 2000 N N . GLU A 1 249 ? -10.916 8.408 14.199 1.00 70.69 249 GLU A N 1
ATOM 2001 C CA . GLU A 1 249 ? -11.071 7.070 13.613 1.00 70.69 249 GLU A CA 1
ATOM 2002 C C . GLU A 1 249 ? -12.492 6.752 13.118 1.00 70.69 249 GLU A C 1
ATOM 2004 O O . GLU A 1 249 ? -12.713 5.697 12.518 1.00 70.69 249 GLU A O 1
ATOM 2009 N N . ASN A 1 250 ? -13.461 7.635 13.387 1.00 77.12 250 ASN A N 1
ATOM 2010 C CA . ASN A 1 250 ? -14.874 7.480 13.021 1.00 77.12 250 ASN A CA 1
ATOM 2011 C C . ASN A 1 250 ? -15.469 6.103 13.408 1.00 77.12 250 ASN A C 1
ATOM 2013 O O . ASN A 1 250 ? -16.184 5.462 12.633 1.00 77.12 250 ASN A O 1
ATOM 2017 N N . ARG A 1 251 ? -15.140 5.600 14.606 1.00 72.50 251 ARG A N 1
ATOM 2018 C CA . ARG A 1 251 ? -15.631 4.310 15.117 1.00 72.50 251 ARG A CA 1
ATOM 2019 C C . ARG A 1 251 ? -17.078 4.411 15.586 1.00 72.50 251 ARG A C 1
ATOM 2021 O O . ARG A 1 251 ? -17.486 5.368 16.244 1.00 72.50 251 ARG A O 1
ATOM 2028 N N . GLU A 1 252 ? -17.844 3.350 15.344 1.00 80.56 252 GLU A N 1
ATOM 2029 C CA . GLU A 1 252 ? -19.183 3.224 15.913 1.00 80.56 252 GLU A CA 1
ATOM 2030 C C . GLU A 1 252 ? -19.150 3.068 17.438 1.00 80.56 252 GLU A C 1
ATOM 2032 O O . GLU A 1 252 ? -18.370 2.290 17.992 1.00 80.56 252 GLU A O 1
ATOM 2037 N N . ALA A 1 253 ? -20.094 3.725 18.117 1.00 79.88 253 ALA A N 1
ATOM 2038 C CA . ALA A 1 253 ? -20.226 3.701 19.575 1.00 79.88 253 ALA A CA 1
ATOM 2039 C C . ALA A 1 253 ? -20.282 2.281 20.172 1.00 79.88 253 ALA A C 1
ATOM 2041 O O . ALA A 1 253 ? -19.754 2.047 21.255 1.00 79.88 253 ALA A O 1
ATOM 2042 N N . LYS A 1 254 ? -20.887 1.318 19.460 1.00 81.06 254 LYS A N 1
ATOM 2043 C CA . LYS A 1 254 ? -20.976 -0.084 19.901 1.00 81.06 254 LYS A CA 1
ATOM 2044 C C . LYS A 1 254 ? -19.594 -0.728 20.052 1.00 81.06 254 LYS A C 1
ATOM 2046 O O . LYS A 1 254 ? -19.380 -1.496 20.985 1.00 81.06 254 LYS A O 1
ATOM 2051 N N . ASN A 1 255 ? -18.661 -0.403 19.160 1.00 77.62 255 ASN A N 1
ATOM 2052 C CA . ASN A 1 255 ? -17.310 -0.964 19.174 1.00 77.62 255 ASN A CA 1
ATOM 2053 C C . ASN A 1 255 ? -16.455 -0.329 20.274 1.00 77.62 255 ASN A C 1
ATOM 2055 O O . ASN A 1 255 ? -15.665 -1.014 20.914 1.00 77.62 255 ASN A O 1
ATOM 2059 N N . ILE A 1 256 ? -16.676 0.953 20.551 1.00 80.31 256 ILE A N 1
ATOM 2060 C CA . ILE A 1 256 ? -15.968 1.685 21.607 1.00 80.31 256 ILE A CA 1
ATOM 2061 C C . ILE A 1 256 ? -16.381 1.184 22.991 1.00 80.31 256 ILE A C 1
ATOM 2063 O O . ILE A 1 256 ? -15.524 0.949 23.836 1.00 80.31 256 ILE A O 1
ATOM 2067 N N . LEU A 1 257 ? -17.678 0.939 23.207 1.00 81.19 257 LEU A N 1
ATOM 2068 C CA . LEU A 1 257 ? -18.169 0.359 24.462 1.00 81.19 257 LEU A CA 1
ATOM 2069 C C . LEU A 1 257 ? -17.577 -1.034 24.718 1.00 81.19 257 LEU A C 1
ATOM 2071 O O . LEU A 1 257 ? -17.195 -1.337 25.843 1.00 81.19 257 LEU A O 1
ATOM 2075 N N . LYS A 1 258 ? -17.424 -1.858 23.670 1.00 80.38 258 LYS A N 1
ATOM 2076 C CA . LYS A 1 258 ? -16.703 -3.136 23.780 1.00 80.38 258 LYS A CA 1
ATOM 2077 C C . LYS A 1 258 ? -15.232 -2.934 24.153 1.00 80.38 258 LYS A C 1
ATOM 2079 O O . LYS A 1 258 ? -14.727 -3.666 24.996 1.00 80.38 258 LYS A O 1
ATOM 2084 N N . GLY A 1 259 ? -14.566 -1.936 23.567 1.00 78.19 259 GLY A N 1
ATOM 2085 C CA . GLY A 1 259 ? -13.188 -1.573 23.911 1.00 78.19 259 GLY A CA 1
ATOM 2086 C C . GLY A 1 259 ? -13.026 -1.156 25.375 1.00 78.19 259 GLY A C 1
ATOM 2087 O O . GLY A 1 259 ? -12.074 -1.574 26.022 1.00 78.19 259 GLY A O 1
ATOM 2088 N N . PHE A 1 260 ? -13.984 -0.409 25.932 1.00 78.56 260 PHE A N 1
ATOM 2089 C CA . PHE A 1 260 ? -13.981 -0.041 27.352 1.00 78.56 260 PHE A CA 1
ATOM 2090 C C . PHE A 1 260 ? -14.116 -1.231 28.292 1.00 78.56 260 PHE A C 1
ATOM 2092 O O . PHE A 1 260 ? -13.405 -1.283 29.293 1.00 78.56 260 PHE A O 1
ATOM 2099 N N . ILE A 1 261 ? -14.970 -2.199 27.957 1.00 79.69 261 ILE A N 1
ATOM 2100 C CA . ILE A 1 261 ? -15.100 -3.437 28.735 1.00 79.69 261 ILE A CA 1
ATOM 2101 C C . ILE A 1 261 ? -13.793 -4.235 28.684 1.00 79.69 261 ILE A C 1
ATOM 2103 O O . ILE A 1 261 ? -13.287 -4.640 29.724 1.00 79.69 261 ILE A O 1
ATOM 2107 N N . LEU A 1 262 ? -13.213 -4.400 27.492 1.00 76.50 262 LEU A N 1
ATOM 2108 C CA . LEU A 1 262 ? -11.983 -5.176 27.294 1.00 76.50 262 LEU A CA 1
ATOM 2109 C C . LEU A 1 262 ? -10.758 -4.566 27.986 1.00 76.50 262 LEU A C 1
ATOM 2111 O O . LEU A 1 262 ? -9.931 -5.299 28.514 1.00 76.50 262 LEU A O 1
ATOM 2115 N N . LEU A 1 263 ? -10.638 -3.238 27.982 1.00 72.12 263 LEU A N 1
ATOM 2116 C CA . LEU A 1 263 ? -9.499 -2.524 28.567 1.00 72.12 263 LEU A CA 1
ATOM 2117 C C . LEU A 1 263 ? -9.717 -2.144 30.041 1.00 72.12 263 LEU A C 1
ATOM 2119 O O . LEU A 1 263 ? -8.868 -1.481 30.630 1.00 72.12 263 LEU A O 1
ATOM 2123 N N . GLY A 1 264 ? -10.864 -2.499 30.633 1.00 75.69 264 GLY A N 1
ATOM 2124 C CA . GLY A 1 264 ? -11.210 -2.116 32.005 1.00 75.69 264 GLY A CA 1
ATOM 2125 C C . GLY A 1 264 ? -11.348 -0.600 32.213 1.00 75.69 264 GLY A C 1
ATOM 2126 O O . GLY A 1 264 ? -11.250 -0.115 33.339 1.00 75.69 264 GLY A O 1
ATOM 2127 N N . ILE A 1 265 ? -11.564 0.170 31.141 1.00 75.25 265 ILE A N 1
ATOM 2128 C CA . ILE A 1 265 ? -11.605 1.635 31.193 1.00 75.25 265 ILE A CA 1
ATOM 2129 C C . ILE A 1 265 ? -12.992 2.084 31.640 1.00 75.25 265 ILE A C 1
ATOM 2131 O O . ILE A 1 265 ? -13.996 1.862 30.962 1.00 75.25 265 ILE A O 1
ATOM 2135 N N . SER A 1 266 ? -13.043 2.781 32.771 1.00 77.69 266 SER A N 1
ATOM 2136 C CA . SER A 1 266 ? -14.268 3.395 33.270 1.00 77.69 266 SER A CA 1
ATOM 2137 C C . SER A 1 266 ? -14.362 4.868 32.865 1.00 77.69 266 SER A C 1
ATOM 2139 O O . SER A 1 266 ? -13.434 5.645 33.087 1.00 77.69 266 SER A O 1
ATOM 2141 N N . ILE A 1 267 ? -15.511 5.281 32.310 1.00 73.69 267 ILE A N 1
ATOM 2142 C CA . ILE A 1 267 ? -15.767 6.694 31.972 1.00 73.69 267 ILE A CA 1
ATOM 2143 C C . ILE A 1 267 ? -15.886 7.562 33.232 1.00 73.69 267 ILE A C 1
ATOM 2145 O O . ILE A 1 267 ? -15.510 8.738 33.228 1.00 73.69 267 ILE A O 1
ATOM 2149 N N . LYS A 1 268 ? -16.456 7.008 34.304 1.00 74.31 268 LYS A N 1
ATOM 2150 C CA . LYS A 1 268 ? -16.734 7.729 35.544 1.00 74.31 268 LYS A CA 1
ATOM 2151 C C . LYS A 1 268 ? -16.262 6.883 36.725 1.00 74.31 268 LYS A C 1
ATOM 2153 O O . LYS A 1 268 ? -16.710 5.744 36.831 1.00 74.31 268 LYS A O 1
ATOM 2158 N N . PRO A 1 269 ? -15.448 7.433 37.642 1.00 66.81 269 PRO A N 1
ATOM 2159 C CA . PRO A 1 269 ? -14.991 6.689 38.811 1.00 66.81 269 PRO A CA 1
ATOM 2160 C C . PRO A 1 269 ? -16.185 6.074 39.557 1.00 66.81 269 PRO A C 1
ATOM 2162 O O . PRO A 1 269 ? -17.178 6.756 39.820 1.00 66.81 269 PRO A O 1
ATOM 2165 N N . GLY A 1 270 ? -16.104 4.768 39.820 1.00 69.81 270 GLY A N 1
ATOM 2166 C CA . GLY A 1 270 ? -17.159 3.981 40.469 1.00 69.81 270 GLY A CA 1
ATOM 2167 C C . GLY A 1 270 ? -18.218 3.370 39.539 1.00 69.81 270 GLY A C 1
ATOM 2168 O O . GLY A 1 270 ? -19.067 2.619 40.014 1.00 69.81 270 GLY A O 1
ATOM 2169 N N . VAL A 1 271 ? -18.193 3.635 38.227 1.00 76.62 271 VAL A N 1
ATOM 2170 C CA . VAL A 1 271 ? -19.092 2.981 37.258 1.00 76.62 271 VAL A CA 1
ATOM 2171 C C . VAL A 1 271 ? -18.335 1.875 36.531 1.00 76.62 271 VAL A C 1
ATOM 2173 O O . VAL A 1 271 ? -17.349 2.142 35.849 1.00 76.62 271 VAL A O 1
ATOM 2176 N N . ALA A 1 272 ? -18.793 0.629 36.650 1.00 77.12 272 ALA A N 1
ATOM 2177 C CA . ALA A 1 272 ? -18.203 -0.478 35.901 1.00 77.12 272 ALA A CA 1
ATOM 2178 C C . ALA A 1 272 ? -18.310 -0.224 34.379 1.00 77.12 272 ALA A C 1
ATOM 2180 O O . ALA A 1 272 ? -19.356 0.261 33.930 1.00 77.12 272 ALA A O 1
ATOM 2181 N N . PRO A 1 273 ? -17.287 -0.571 33.572 1.00 74.38 273 PRO A N 1
ATOM 2182 C CA . PRO A 1 273 ? -17.304 -0.377 32.117 1.00 74.38 273 PRO A CA 1
ATOM 2183 C C . PRO A 1 273 ? -18.553 -0.963 31.442 1.00 74.38 273 PRO A C 1
ATOM 2185 O O . PRO A 1 273 ? -19.124 -0.345 30.549 1.00 74.38 273 PRO A O 1
ATOM 2188 N N . GLU A 1 274 ? -19.047 -2.092 31.953 1.00 80.00 274 GLU A N 1
ATOM 2189 C CA . GLU A 1 274 ? -20.250 -2.807 31.500 1.00 80.00 274 GLU A CA 1
ATOM 2190 C C . GLU A 1 274 ? -21.553 -2.015 31.664 1.00 80.00 274 GLU A C 1
ATOM 2192 O O . GLU A 1 274 ? -22.507 -2.210 30.914 1.00 80.00 274 GLU A O 1
ATOM 2197 N N . LYS A 1 275 ? -21.602 -1.094 32.632 1.00 78.44 275 LYS A N 1
ATOM 2198 C CA . LYS A 1 275 ? -22.772 -0.240 32.895 1.00 78.44 275 LYS A CA 1
ATOM 2199 C C . LYS A 1 275 ? -22.762 1.037 32.056 1.00 78.44 275 LYS A C 1
ATOM 2201 O O . LYS A 1 275 ? -23.666 1.866 32.175 1.00 78.44 275 LYS A O 1
ATOM 2206 N N . THR A 1 276 ? -21.742 1.208 31.219 1.00 79.88 276 THR A N 1
ATOM 2207 C CA . THR A 1 276 ? -21.588 2.383 30.371 1.00 79.88 276 THR A CA 1
ATOM 2208 C C . THR A 1 276 ? -22.471 2.258 29.138 1.00 79.88 276 THR A C 1
ATOM 2210 O O . THR A 1 276 ? -22.381 1.288 28.388 1.00 79.88 276 THR A O 1
ATOM 2213 N N . ASN A 1 277 ? -23.315 3.259 28.890 1.00 82.81 277 ASN A N 1
ATOM 2214 C CA . ASN A 1 277 ? -24.248 3.234 27.766 1.00 82.81 277 ASN A CA 1
ATOM 2215 C C . ASN A 1 277 ? -23.843 4.188 26.625 1.00 82.81 277 ASN A C 1
ATOM 2217 O O . ASN A 1 277 ? -23.000 5.079 26.761 1.00 82.81 277 ASN A O 1
ATOM 2221 N N . ARG A 1 278 ? -24.486 4.013 25.464 1.00 83.12 278 ARG A N 1
ATOM 2222 C CA . ARG A 1 278 ? -24.230 4.822 24.260 1.00 83.12 278 ARG A CA 1
ATOM 2223 C C . ARG A 1 278 ? -24.450 6.319 24.509 1.00 83.12 278 ARG A C 1
ATOM 2225 O O . ARG A 1 278 ? -23.694 7.135 23.991 1.00 83.12 278 ARG A O 1
ATOM 2232 N N . GLN A 1 279 ? -25.450 6.689 25.307 1.00 82.44 279 GLN A N 1
ATOM 2233 C CA . GLN A 1 279 ? -25.764 8.091 25.601 1.00 82.44 279 GLN A CA 1
ATOM 2234 C C . GLN A 1 279 ? -24.656 8.765 26.418 1.00 82.44 279 GLN A C 1
ATOM 2236 O O . GLN A 1 279 ? -24.258 9.883 26.096 1.00 82.44 279 GLN A O 1
ATOM 2241 N N . GLN A 1 280 ? -24.105 8.072 27.415 1.00 79.62 280 GLN A N 1
ATOM 2242 C CA . GLN A 1 280 ? -22.981 8.546 28.222 1.00 79.62 280 GLN A CA 1
ATOM 2243 C C . GLN A 1 280 ? -21.734 8.764 27.367 1.00 79.62 280 GLN A C 1
ATOM 2245 O O . GLN A 1 280 ? -21.066 9.784 27.522 1.00 79.62 280 GLN A O 1
ATOM 2250 N N . LEU A 1 281 ? -21.466 7.867 26.413 1.00 82.50 281 LEU A N 1
ATOM 2251 C CA . LEU A 1 281 ? -20.364 8.021 25.466 1.00 82.50 281 LEU A CA 1
ATOM 2252 C C . LEU A 1 281 ? -20.527 9.283 24.598 1.00 82.50 281 LEU A C 1
ATOM 2254 O O . LEU A 1 281 ? -19.608 10.096 24.501 1.00 82.50 281 LEU A O 1
ATOM 2258 N N . PHE A 1 282 ? -21.710 9.499 24.010 1.00 83.00 282 PHE A N 1
ATOM 2259 C CA . PHE A 1 282 ? -21.983 10.707 23.218 1.00 83.00 282 PHE A CA 1
ATOM 2260 C C . PHE A 1 282 ? -21.972 11.988 24.060 1.00 83.00 282 PHE A C 1
ATOM 2262 O O . PHE A 1 282 ? -21.509 13.028 23.586 1.00 83.00 282 PHE A O 1
ATOM 2269 N N . TYR A 1 283 ? -22.444 11.926 25.305 1.00 84.81 283 TYR A N 1
ATOM 2270 C CA . TYR A 1 283 ? -22.331 13.027 26.256 1.00 84.81 283 TYR A CA 1
ATOM 2271 C C . TYR A 1 283 ? -20.861 13.373 26.524 1.00 84.81 283 TYR A C 1
ATOM 2273 O O . TYR A 1 283 ? -20.481 14.542 26.463 1.00 84.81 283 TYR A O 1
ATOM 2281 N N . PHE A 1 284 ? -20.011 12.363 26.727 1.00 80.94 284 PHE A N 1
ATOM 2282 C CA . PHE A 1 284 ? -18.580 12.555 26.948 1.00 80.94 284 PHE A CA 1
ATOM 2283 C C . PHE A 1 284 ? -17.875 13.131 25.717 1.00 80.94 284 PHE A C 1
ATOM 2285 O O . PHE A 1 284 ? -17.110 14.085 25.849 1.00 80.94 284 PHE A O 1
ATOM 2292 N N . LYS A 1 285 ? -18.215 12.650 24.511 1.00 83.12 285 LYS A N 1
ATOM 2293 C CA . LYS A 1 285 ? -17.761 13.238 23.239 1.00 83.12 285 LYS A CA 1
ATOM 2294 C C . LYS A 1 285 ? -18.101 14.727 23.166 1.00 83.12 285 LYS A C 1
ATOM 2296 O O . LYS A 1 285 ? -17.229 15.546 22.889 1.00 83.12 285 LYS A O 1
ATOM 2301 N N . ARG A 1 286 ? -19.359 15.100 23.436 1.00 84.38 286 ARG A N 1
ATOM 2302 C CA . ARG A 1 286 ? -19.798 16.508 23.422 1.00 84.38 286 ARG A CA 1
ATOM 2303 C C . ARG A 1 286 ? -19.060 17.343 24.467 1.00 84.38 286 ARG A C 1
ATOM 2305 O O . ARG A 1 286 ? -18.644 18.456 24.162 1.00 84.38 286 ARG A O 1
ATOM 2312 N N . LYS A 1 287 ? -18.851 16.802 25.670 1.00 84.12 287 LYS A N 1
ATOM 2313 C CA . LYS A 1 287 ? -18.105 17.464 26.749 1.00 84.12 287 LYS A CA 1
ATOM 2314 C C . LYS A 1 287 ? -16.638 17.703 26.373 1.00 84.12 287 LYS A C 1
ATOM 2316 O O . LYS A 1 287 ? -16.136 18.805 26.586 1.00 84.12 287 LYS A O 1
ATOM 2321 N N . ALA A 1 288 ? -15.976 16.710 25.784 1.00 83.88 288 ALA A N 1
ATOM 2322 C CA . ALA A 1 288 ? -14.590 16.811 25.335 1.00 83.88 288 ALA A CA 1
ATOM 2323 C C . ALA A 1 288 ? -14.440 17.821 24.181 1.00 83.88 288 ALA A C 1
ATOM 2325 O O . ALA A 1 288 ? -13.571 18.690 24.229 1.00 83.88 288 ALA A O 1
ATOM 2326 N N . LEU A 1 289 ? -15.357 17.805 23.204 1.00 83.06 289 LEU A N 1
ATOM 2327 C CA . LEU A 1 289 ? -15.405 18.812 22.135 1.00 83.06 289 LEU A CA 1
ATOM 2328 C C . LEU A 1 289 ? -15.660 20.227 22.674 1.00 83.06 289 LEU A C 1
ATOM 2330 O O . LEU A 1 289 ? -15.032 21.179 22.221 1.00 83.06 289 LEU A O 1
ATOM 2334 N N . ALA A 1 290 ? -16.542 20.383 23.666 1.00 83.56 290 ALA A N 1
ATOM 2335 C CA . ALA A 1 290 ? -16.800 21.677 24.295 1.00 83.56 290 ALA A CA 1
ATOM 2336 C C . ALA A 1 290 ? -15.569 22.219 25.040 1.00 83.56 290 ALA A C 1
ATOM 2338 O O . ALA A 1 290 ? -15.319 23.424 25.011 1.00 83.56 290 ALA A O 1
ATOM 2339 N N . LYS A 1 291 ? -14.773 21.347 25.674 1.00 79.88 291 LYS A N 1
ATOM 2340 C CA . LYS A 1 291 ? -13.483 21.727 26.268 1.00 79.88 291 LYS A CA 1
ATOM 2341 C C . LYS A 1 291 ? -12.490 22.185 25.204 1.00 79.88 291 LYS A C 1
ATOM 2343 O O . LYS A 1 291 ? -11.925 23.263 25.355 1.00 79.88 291 LYS A O 1
ATOM 2348 N N . LEU A 1 292 ? -12.330 21.425 24.119 1.00 78.12 292 LEU A N 1
ATOM 2349 C CA . LEU A 1 292 ? -11.446 21.809 23.015 1.00 78.12 292 LEU A CA 1
ATOM 2350 C C . LEU A 1 292 ? -11.864 23.141 22.384 1.00 78.12 292 LEU A C 1
ATOM 2352 O O . LEU A 1 292 ? -11.010 23.990 22.155 1.00 78.12 292 LEU A O 1
ATOM 2356 N N . ARG A 1 293 ? -13.171 23.378 22.204 1.00 80.06 293 ARG A N 1
ATOM 2357 C CA . ARG A 1 293 ? -13.702 24.643 21.669 1.00 80.06 293 ARG A CA 1
ATOM 2358 C C . ARG A 1 293 ? -13.359 25.855 22.538 1.00 80.06 293 ARG A C 1
ATOM 2360 O O . ARG A 1 293 ? -13.112 26.933 22.008 1.00 80.06 293 ARG A O 1
ATOM 2367 N N . LYS A 1 294 ? -13.329 25.692 23.866 1.00 74.88 294 LYS A N 1
ATOM 2368 C CA . LYS A 1 294 ? -12.901 26.758 24.789 1.00 74.88 294 LYS A CA 1
ATOM 2369 C C . LYS A 1 294 ? -11.409 27.068 24.661 1.00 74.88 294 LYS A C 1
ATOM 2371 O O . LYS A 1 294 ? -11.023 28.218 24.835 1.00 74.88 294 LYS A O 1
ATOM 2376 N N . VAL A 1 295 ? -10.582 26.064 24.365 1.00 69.56 295 VAL A N 1
ATOM 2377 C CA . VAL A 1 295 ? -9.126 26.229 24.226 1.00 69.56 295 VAL A CA 1
ATOM 2378 C C . VAL A 1 295 ? -8.757 26.819 22.865 1.00 69.56 295 VAL A C 1
ATOM 2380 O O . VAL A 1 295 ? -7.892 27.683 22.795 1.00 69.56 295 VAL A O 1
ATOM 2383 N N . SER A 1 296 ? -9.453 26.429 21.798 1.00 63.38 296 SER A N 1
ATOM 2384 C CA . SER A 1 296 ? -9.149 26.867 20.433 1.00 63.38 296 SER A CA 1
ATOM 2385 C C . SER A 1 296 ? -9.685 28.257 20.063 1.00 63.38 296 SER A C 1
ATOM 2387 O O . SER A 1 296 ? -9.508 28.679 18.926 1.00 63.38 296 SER A O 1
ATOM 2389 N N . LYS A 1 297 ? -10.368 28.969 20.979 1.00 62.28 297 LYS A N 1
ATOM 2390 C CA . LYS A 1 297 ? -11.041 30.267 20.729 1.00 62.28 297 LYS A CA 1
ATOM 2391 C C . LYS A 1 297 ? -11.926 30.298 19.460 1.00 62.28 297 LYS A C 1
ATOM 2393 O O . LYS A 1 297 ? -12.283 31.374 18.988 1.00 62.28 297 LYS A O 1
ATOM 2398 N N . LEU A 1 298 ? -12.382 29.144 18.959 1.00 50.81 298 LEU A N 1
ATOM 2399 C CA . LEU A 1 298 ? -13.298 28.984 17.810 1.00 50.81 298 LEU A CA 1
ATOM 2400 C C . LEU A 1 298 ? -14.758 29.365 18.161 1.00 50.81 298 LEU A C 1
ATOM 2402 O O . LEU A 1 298 ? -15.725 28.662 17.855 1.00 50.81 298 LEU A O 1
ATOM 2406 N N . GLY A 1 299 ? -14.933 30.471 18.882 1.00 42.66 299 GLY A N 1
ATOM 2407 C CA . GLY A 1 299 ? -16.221 30.920 19.407 1.00 42.66 299 GLY A CA 1
ATOM 2408 C C . GLY A 1 299 ? -16.280 32.382 19.844 1.00 42.66 299 GLY A C 1
ATOM 2409 O O . GLY A 1 299 ? -17.228 32.735 20.530 1.00 42.66 299 GLY A O 1
ATOM 2410 N N . ALA A 1 300 ? -15.321 33.231 19.459 1.00 40.00 300 ALA A N 1
ATOM 2411 C CA . ALA A 1 300 ? -15.428 34.686 19.638 1.00 40.00 300 ALA A CA 1
ATOM 2412 C C . ALA A 1 300 ? -16.024 35.400 18.404 1.00 40.00 300 ALA A C 1
ATOM 2414 O O . ALA A 1 300 ? -15.782 36.582 18.185 1.00 40.00 300 ALA A O 1
ATOM 2415 N N . CYS A 1 301 ? -16.806 34.692 17.585 1.00 36.88 301 CYS A N 1
ATOM 2416 C CA . CYS A 1 301 ? -17.629 35.318 16.557 1.00 36.88 301 CYS A CA 1
ATOM 2417 C C . CYS A 1 301 ? -18.972 34.590 16.425 1.00 36.88 301 CYS A C 1
ATOM 2419 O O . CYS A 1 301 ? -19.011 33.418 16.047 1.00 36.88 301 CYS A O 1
ATOM 2421 N N . ARG A 1 302 ? -20.039 35.357 16.696 1.00 33.88 302 ARG A N 1
ATOM 2422 C CA . ARG A 1 302 ? -21.479 35.107 16.492 1.00 33.88 302 ARG A CA 1
ATOM 2423 C C . ARG A 1 302 ? -22.192 34.220 17.523 1.00 33.88 302 ARG A C 1
ATOM 2425 O O . ARG A 1 302 ? -22.332 33.013 17.340 1.00 33.88 302 ARG A O 1
ATOM 2432 N N . THR A 1 303 ? -22.717 34.865 18.563 1.00 33.50 303 THR A N 1
ATOM 2433 C CA . THR A 1 303 ? -24.100 35.398 18.566 1.00 33.50 303 THR A CA 1
ATOM 2434 C C . THR A 1 303 ? -24.063 36.820 19.083 1.00 33.50 303 THR A C 1
ATOM 2436 O O . THR A 1 303 ? -23.322 37.016 20.072 1.00 33.50 303 THR A O 1
#

pLDDT: mean 75.48, std 14.66, range [30.7, 91.56]

Sequence (303 aa):
MDEQDDLNLAKRAAAGDKVAREAVACLAHPLIQQQTNRFCKRFCLKNYIYSRCTLDSKWGLQTEDAPFCDWGNHSYAWMLEELVGPKPLRAFLGRNGASLNTYFYSIVHSLPFYERWKNFRFGRRLHIPACIQKISPLAGKVFLWMIDQHPIASMAQKAEKNEADIFDLAEEIIAVLTENGKLYLLNAPKTVSLTELGENDDPDTEDRIGDIVDDSWNPEKEQQRQLIAEGMKRLTAVEHFVLETMVIENREAKNILKGFILLGISIKPGVAPEKTNRQQLFYFKRKALAKLRKVSKLGACRT

Radius of gyration: 25.24 Å; chains: 1; bounding box: 51×60×70 Å

Secondary structure (DSSP, 8-state):
--HHHHHHHHHHHHTT-HHHHHHHHHHHHHHHHHHHHHHHHHH-TTHHHHSB-SS-TTSB---TTSPB-HHHHHHHHHHHHHHHSHHHHHH---GGG--HHHHHHHHHHSHHHHHHHHHHHH-------HHHHTT-TTHHHHHHHHHTT--HHHHHHHHTS-HHHHHHHHHHHHHHHHHTT-GGGT-------TT---S---S---------------HHHHHHHHHHHHHHHTS-HHHHHHHIIIIIS---HHHHHHHHHHTT--SSTT--GGG--HHHHHHHHHHHHHHHHHHTTTTSS--

Organism: NCBI:txid652676

Foldseek 3Di:
DFLVVQLVLLQCLLVPPPVSLVVLLVLCVVVLLVLLVVLCVLPCVPCLAQAQEPSDNVTRDNDPPGHYDVLSVVLSVVLSCVLSPSVNSVVDDSPPVQGSSNQSNLQSPDPLNSQVSVCVRVNDPPPPPPLQVVPDPCSSVLLVVLLVVDDLVVSCVVVVHDSVVSVVSVVVNCVSCVVVVNNCSSVRPDSPRPVVPDDDDDPDDDDPPDPPPPPPDDVVVVVLVVLLVVLLVPDDPLLNLLCCVCPVSVHDLVVVLVVCQVVQNDPDPPDGSPNDDSVNSVVSPVVSVVSSCVSSVVPPDDD